Protein AF-0000000071880512 (afdb_homodimer)

Structure (mmCIF, N/CA/C/O backbone):
data_AF-0000000071880512-model_v1
#
loop_
_entity.id
_entity.type
_entity.pdbx_description
1 polymer 'Cystatin domain-containing protein'
#
loop_
_atom_site.group_PDB
_atom_site.id
_atom_site.type_symbol
_atom_site.label_atom_id
_atom_site.label_alt_id
_atom_site.label_comp_id
_atom_site.label_asym_id
_atom_site.label_entity_id
_atom_site.label_seq_id
_atom_site.pdbx_PDB_ins_code
_atom_site.Cartn_x
_atom_site.Cartn_y
_atom_site.Cartn_z
_atom_site.occupancy
_atom_site.B_iso_or_equiv
_atom_site.auth_seq_id
_atom_site.auth_comp_id
_atom_site.auth_asym_id
_atom_site.auth_atom_id
_atom_site.pdbx_PDB_model_num
ATOM 1 N N . MET A 1 1 ? -58.438 -18.641 33.906 1 36.69 1 MET A N 1
ATOM 2 C CA . MET A 1 1 ? -57.75 -18.297 32.688 1 36.69 1 MET A CA 1
ATOM 3 C C . MET A 1 1 ? -56.25 -18.328 32.844 1 36.69 1 MET A C 1
ATOM 5 O O . MET A 1 1 ? -55.688 -17.531 33.625 1 36.69 1 MET A O 1
ATOM 9 N N . MET A 1 2 ? -55.594 -19.531 32.938 1 41.84 2 MET A N 1
ATOM 10 C CA . MET A 1 2 ? -54.188 -19.891 33.156 1 41.84 2 MET A CA 1
ATOM 11 C C . MET A 1 2 ? -53.312 -19.328 32.062 1 41.84 2 MET A C 1
ATOM 13 O O . MET A 1 2 ? -53.594 -19.531 30.875 1 41.84 2 MET A O 1
ATOM 17 N N . TRP A 1 3 ? -52.719 -18.125 32.188 1 41.06 3 TRP A N 1
ATOM 18 C CA . TRP A 1 3 ? -51.781 -17.391 31.344 1 41.06 3 TRP A CA 1
ATOM 19 C C . TRP A 1 3 ? -50.5 -18.219 31.125 1 41.06 3 TRP A C 1
ATOM 21 O O . TRP A 1 3 ? -49.812 -18.594 32.094 1 41.06 3 TRP A O 1
ATOM 31 N N . LYS A 1 4 ? -50.469 -19.266 30.203 1 48.44 4 LYS A N 1
ATOM 32 C CA . LYS A 1 4 ? -49.281 -20 29.75 1 48.44 4 LYS A CA 1
ATOM 33 C C . LYS A 1 4 ? -48.188 -19.031 29.328 1 48.44 4 LYS A C 1
ATOM 35 O O . LYS A 1 4 ? -48.375 -18.172 28.469 1 48.44 4 LYS A O 1
ATOM 40 N N . LEU A 1 5 ? -47.188 -18.703 30.203 1 41.47 5 LEU A N 1
ATOM 41 C CA . LEU A 1 5 ? -45.969 -17.922 29.984 1 41.47 5 LEU A CA 1
ATOM 42 C C . LEU A 1 5 ? -45.062 -18.625 28.969 1 41.47 5 LEU A C 1
ATOM 44 O O . LEU A 1 5 ? -44.625 -19.75 29.203 1 41.47 5 LEU A O 1
ATOM 48 N N . VAL A 1 6 ? -45.344 -18.547 27.656 1 43.88 6 VAL A N 1
ATOM 49 C CA . VAL A 1 6 ? -44.438 -19 26.609 1 43.88 6 VAL A CA 1
ATOM 50 C C . VAL A 1 6 ? -43.094 -18.297 26.75 1 43.88 6 VAL A C 1
ATOM 52 O O . VAL A 1 6 ? -43 -17.078 26.703 1 43.88 6 VAL A O 1
ATOM 55 N N . PHE A 1 7 ? -42.125 -18.906 27.438 1 42.72 7 PHE A N 1
ATOM 56 C CA . PHE A 1 7 ? -40.719 -18.5 27.531 1 42.72 7 PHE A CA 1
ATOM 57 C C . PHE A 1 7 ? -40.062 -18.5 26.156 1 42.72 7 PHE A C 1
ATOM 59 O O . PHE A 1 7 ? -39.938 -19.562 25.531 1 42.72 7 PHE A O 1
ATOM 66 N N . VAL A 1 8 ? -40.188 -17.453 25.391 1 43 8 VAL A N 1
ATOM 67 C CA . VAL A 1 8 ? -39.438 -17.25 24.172 1 43 8 VAL A CA 1
ATOM 68 C C . VAL A 1 8 ? -37.938 -17.25 24.484 1 43 8 VAL A C 1
ATOM 70 O O . VAL A 1 8 ? -37.438 -16.375 25.203 1 43 8 VAL A O 1
ATOM 73 N N . ILE A 1 9 ? -37.25 -18.422 24.5 1 40.25 9 ILE A N 1
ATOM 74 C CA . ILE A 1 9 ? -35.812 -18.562 24.578 1 40.25 9 ILE A CA 1
ATOM 75 C C . ILE A 1 9 ? -35.156 -17.859 23.406 1 40.25 9 ILE A C 1
ATOM 77 O O . ILE A 1 9 ? -35.312 -18.281 22.25 1 40.25 9 ILE A O 1
ATOM 81 N N . ILE A 1 10 ? -34.938 -16.578 23.469 1 39.59 10 ILE A N 1
ATOM 82 C CA . ILE A 1 10 ? -34.094 -15.875 22.5 1 39.59 10 ILE A CA 1
ATOM 83 C C . ILE A 1 10 ? -32.656 -16.406 22.562 1 39.59 10 ILE A C 1
ATOM 85 O O . ILE A 1 10 ? -31.984 -16.281 23.578 1 39.59 10 ILE A O 1
ATOM 89 N N . ALA A 1 11 ? -32.375 -17.531 21.922 1 34.84 11 ALA A N 1
ATOM 90 C CA . ALA A 1 11 ? -31 -18 21.75 1 34.84 11 ALA A CA 1
ATOM 91 C C . ALA A 1 11 ? -30.109 -16.891 21.188 1 34.84 11 ALA A C 1
ATOM 93 O O . ALA A 1 11 ? -30.328 -16.422 20.062 1 34.84 11 ALA A O 1
ATOM 94 N N . ALA A 1 12 ? -29.594 -16.016 22 1 35.22 12 ALA A N 1
ATOM 95 C CA . ALA A 1 12 ? -28.531 -15.109 21.578 1 35.22 12 ALA A CA 1
ATOM 96 C C . ALA A 1 12 ? -27.375 -15.891 20.953 1 35.22 12 ALA A C 1
ATOM 98 O O . ALA A 1 12 ? -26.703 -16.672 21.641 1 35.22 12 ALA A O 1
ATOM 99 N N . VAL A 1 13 ? -27.484 -16.391 19.734 1 33.75 13 VAL A N 1
ATOM 100 C CA . VAL A 1 13 ? -26.344 -16.906 19 1 33.75 13 VAL A CA 1
ATOM 101 C C . VAL A 1 13 ? -25.141 -15.977 19.188 1 33.75 13 VAL A C 1
ATOM 103 O O . VAL A 1 13 ? -25.188 -14.812 18.781 1 33.75 13 VAL A O 1
ATOM 106 N N . SER A 1 14 ? -24.469 -16.078 20.297 1 36.72 14 SER A N 1
ATOM 107 C CA . SER A 1 14 ? -23.172 -15.438 20.484 1 36.72 14 SER A CA 1
ATOM 108 C C . SER A 1 14 ? -22.266 -15.664 19.266 1 36.72 14 SER A C 1
ATOM 110 O O . SER A 1 14 ? -21.875 -16.797 18.984 1 36.72 14 SER A O 1
ATOM 112 N N . PHE A 1 15 ? -22.469 -14.992 18.203 1 34.75 15 PHE A N 1
ATOM 113 C CA . PHE A 1 15 ? -21.453 -14.93 17.172 1 34.75 15 PHE A CA 1
ATOM 114 C C . PHE A 1 15 ? -20.078 -14.672 17.766 1 34.75 15 PHE A C 1
ATOM 116 O O . PHE A 1 15 ? -19.75 -13.539 18.125 1 34.75 15 PHE A O 1
ATOM 123 N N . ILE A 1 16 ? -19.594 -15.43 18.625 1 36.19 16 ILE A N 1
ATOM 124 C CA . ILE A 1 16 ? -18.172 -15.406 19 1 36.19 16 ILE A CA 1
ATOM 125 C C . ILE A 1 16 ? -17.312 -15.414 17.734 1 36.19 16 ILE A C 1
ATOM 127 O O . ILE A 1 16 ? -17.047 -16.469 17.156 1 36.19 16 ILE A O 1
ATOM 131 N N . GLY A 1 17 ? -17.672 -14.836 16.734 1 35.56 17 GLY A N 1
ATOM 132 C CA . GLY A 1 17 ? -16.703 -14.836 15.641 1 35.56 17 GLY A CA 1
ATOM 133 C C . GLY A 1 17 ? -15.297 -14.531 16.078 1 35.56 17 GLY A C 1
ATOM 134 O O . GLY A 1 17 ? -15.086 -13.727 17 1 35.56 17 GLY A O 1
ATOM 135 N N . LEU A 1 18 ? -14.406 -15.547 16.156 1 38.09 18 LEU A N 1
ATOM 136 C CA . LEU A 1 18 ? -12.977 -15.258 16.234 1 38.09 18 LEU A CA 1
ATOM 137 C C . LEU A 1 18 ? -12.664 -13.883 15.656 1 38.09 18 LEU A C 1
ATOM 139 O O . LEU A 1 18 ? -13.016 -13.602 14.508 1 38.09 18 LEU A O 1
ATOM 143 N N . ALA A 1 19 ? -12.539 -12.914 16.438 1 40.09 19 ALA A N 1
ATOM 144 C CA . ALA A 1 19 ? -12.25 -11.508 16.156 1 40.09 19 ALA A CA 1
ATOM 145 C C . ALA A 1 19 ? -11.109 -11.367 15.164 1 40.09 19 ALA A C 1
ATOM 147 O O . ALA A 1 19 ? -9.938 -11.523 15.516 1 40.09 19 ALA A O 1
ATOM 148 N N . GLN A 1 20 ? -11.148 -12.172 13.992 1 45.19 20 GLN A N 1
ATOM 149 C CA . GLN A 1 20 ? -10.164 -11.742 13.008 1 45.19 20 GLN A CA 1
ATOM 150 C C . GLN A 1 20 ? -10 -10.219 13.031 1 45.19 20 GLN A C 1
ATOM 152 O O . GLN A 1 20 ? -10.984 -9.484 13.125 1 45.19 20 GLN A O 1
ATOM 157 N N . ILE A 1 21 ? -9 -9.852 13.648 1 48.38 21 ILE A N 1
ATOM 158 C CA . ILE A 1 21 ? -8.75 -8.422 13.609 1 48.38 21 ILE A CA 1
ATOM 159 C C . ILE A 1 21 ? -9.141 -7.859 12.242 1 48.38 21 ILE A C 1
ATOM 161 O O . ILE A 1 21 ? -8.664 -8.336 11.211 1 48.38 21 ILE A O 1
ATOM 165 N N . PRO A 1 22 ? -10.227 -7.176 12.086 1 57.94 22 PRO A N 1
ATOM 166 C CA . PRO A 1 22 ? -10.586 -6.551 10.812 1 57.94 22 PRO A CA 1
ATOM 167 C C . PRO A 1 22 ? -9.391 -5.926 10.102 1 57.94 22 PRO A C 1
ATOM 169 O O . PRO A 1 22 ? -8.578 -5.242 10.734 1 57.94 22 PRO A O 1
ATOM 172 N N . GLY A 1 23 ? -9.023 -6.512 9.039 1 64.62 23 GLY A N 1
ATOM 173 C CA . GLY A 1 23 ? -7.969 -5.969 8.195 1 64.62 23 GLY A CA 1
ATOM 174 C C . GLY A 1 23 ? -6.715 -6.828 8.188 1 64.62 23 GLY A C 1
ATOM 175 O O . GLY A 1 23 ? -5.746 -6.512 7.492 1 64.62 23 GLY A O 1
ATOM 176 N N . GLY A 1 24 ? -6.723 -7.766 9.117 1 78.62 24 GLY A N 1
ATOM 177 C CA . GLY A 1 24 ? -5.539 -8.617 9.078 1 78.62 24 GLY A CA 1
ATOM 178 C C . GLY A 1 24 ? -5.602 -9.672 7.992 1 78.62 24 GLY A C 1
ATOM 179 O O . GLY A 1 24 ? -6.633 -9.836 7.336 1 78.62 24 GLY A O 1
ATOM 180 N N . PHE A 1 25 ? -4.434 -10.312 7.793 1 90.56 25 PHE A N 1
ATOM 181 C CA . PHE A 1 25 ? -4.383 -11.398 6.82 1 90.56 25 PHE A CA 1
ATOM 182 C C . PHE A 1 25 ? -5.059 -12.648 7.363 1 90.56 25 PHE A C 1
ATOM 184 O O . PHE A 1 25 ? -4.914 -12.977 8.547 1 90.56 25 PHE A O 1
ATOM 191 N N . THR A 1 26 ? -5.773 -13.297 6.551 1 94 26 THR A N 1
ATOM 192 C CA . THR A 1 26 ? -6.406 -14.57 6.867 1 94 26 THR A CA 1
ATOM 193 C C . THR A 1 26 ? -6.086 -15.609 5.801 1 94 26 THR A C 1
ATOM 195 O O . THR A 1 26 ? -6.035 -15.297 4.609 1 94 26 THR A O 1
ATOM 198 N N . ASP A 1 27 ? -5.961 -16.906 6.273 1 96.81 27 ASP A N 1
ATOM 199 C CA . ASP A 1 27 ? -5.699 -18 5.34 1 96.81 27 ASP A CA 1
ATOM 200 C C . ASP A 1 27 ? -6.938 -18.312 4.504 1 96.81 27 ASP A C 1
ATOM 202 O O . ASP A 1 27 ? -8.047 -18.375 5.035 1 96.81 27 ASP A O 1
ATOM 206 N N . ILE A 1 28 ? -6.684 -18.5 3.209 1 97.69 28 ILE A N 1
ATOM 207 C CA . ILE A 1 28 ? -7.777 -18.922 2.346 1 97.69 28 ILE A CA 1
ATOM 208 C C . ILE A 1 28 ? -7.273 -19.984 1.361 1 97.69 28 ILE A C 1
ATOM 210 O O . ILE A 1 28 ? -6.066 -20.203 1.249 1 97.69 28 ILE A O 1
ATOM 214 N N . SER A 1 29 ? -8.195 -20.609 0.749 1 97.75 29 SER A N 1
ATOM 215 C CA . SER A 1 29 ? -7.859 -21.609 -0.25 1 97.75 29 SER A CA 1
ATOM 216 C C . SER A 1 29 ? -7.547 -20.969 -1.598 1 97.75 29 SER A C 1
ATOM 218 O O . SER A 1 29 ? -8.156 -19.969 -1.972 1 97.75 29 SER A O 1
ATOM 220 N N . ILE A 1 30 ? -6.699 -21.672 -2.354 1 98.12 30 ILE A N 1
ATOM 221 C CA . ILE A 1 30 ? -6.387 -21.219 -3.705 1 98.12 30 ILE A CA 1
ATOM 222 C C . ILE A 1 30 ? -7.613 -21.375 -4.602 1 98.12 30 ILE A C 1
ATOM 224 O O . ILE A 1 30 ? -7.676 -20.797 -5.688 1 98.12 30 ILE A O 1
ATOM 228 N N . ASN A 1 31 ? -8.555 -22.031 -4.156 1 97.38 31 ASN A N 1
ATOM 229 C CA . ASN A 1 31 ? -9.766 -22.234 -4.945 1 97.38 31 ASN A CA 1
ATOM 230 C C . ASN A 1 31 ? -10.688 -21.016 -4.887 1 97.38 31 ASN A C 1
ATOM 232 O O . ASN A 1 31 ? -11.664 -20.938 -5.625 1 97.38 31 ASN A O 1
ATOM 236 N N . ASP A 1 32 ? -10.359 -20.125 -4.035 1 96.81 32 ASP A N 1
ATOM 237 C CA . ASP A 1 32 ? -11.039 -18.828 -4.074 1 96.81 32 ASP A CA 1
ATOM 238 C C . ASP A 1 32 ? -10.82 -18.141 -5.418 1 96.81 32 ASP A C 1
ATOM 240 O O . ASP A 1 32 ? -9.688 -18.047 -5.898 1 96.81 32 ASP A O 1
ATOM 244 N N . GLU A 1 33 ? -11.875 -17.625 -5.977 1 96.5 33 GLU A N 1
ATOM 245 C CA . GLU A 1 33 ? -11.797 -17.047 -7.312 1 96.5 33 GLU A CA 1
ATOM 246 C C . GLU A 1 33 ? -10.812 -15.883 -7.355 1 96.5 33 GLU A C 1
ATOM 248 O O . GLU A 1 33 ? -10.016 -15.773 -8.289 1 96.5 33 GLU A O 1
ATOM 253 N N . GLY A 1 34 ? -10.914 -15 -6.379 1 97.12 34 GLY A N 1
ATOM 254 C CA . GLY A 1 34 ? -10 -13.875 -6.32 1 97.12 34 GLY A CA 1
ATOM 255 C C . GLY A 1 34 ? -8.547 -14.289 -6.18 1 97.12 34 GLY A C 1
ATOM 256 O O . GLY A 1 34 ? -7.66 -13.711 -6.812 1 97.12 34 GLY A O 1
ATOM 257 N N . ALA A 1 35 ? -8.352 -15.289 -5.395 1 98.12 35 ALA A N 1
ATOM 258 C CA . ALA A 1 35 ? -7 -15.797 -5.195 1 98.12 35 ALA A CA 1
ATOM 259 C C . ALA A 1 35 ? -6.441 -16.391 -6.484 1 98.12 35 ALA A C 1
ATOM 261 O O . ALA A 1 35 ? -5.285 -16.141 -6.84 1 98.12 35 ALA A O 1
ATOM 262 N N . LYS A 1 36 ? -7.27 -17.125 -7.117 1 98.12 36 LYS A N 1
ATOM 263 C CA . LYS A 1 36 ? -6.844 -17.734 -8.375 1 98.12 36 LYS A CA 1
ATOM 264 C C . LYS A 1 36 ? -6.48 -16.656 -9.406 1 98.12 36 LYS A C 1
ATOM 266 O O . LYS A 1 36 ? -5.449 -16.766 -10.07 1 98.12 36 LYS A O 1
ATOM 271 N N . GLU A 1 37 ? -7.316 -15.734 -9.539 1 97.88 37 GLU A N 1
ATOM 272 C CA . GLU A 1 37 ? -7.059 -14.641 -10.477 1 97.88 37 GLU A CA 1
ATOM 273 C C . GLU A 1 37 ? -5.77 -13.898 -10.117 1 97.88 37 GLU A C 1
ATOM 275 O O . GLU A 1 37 ? -4.973 -13.57 -11 1 97.88 37 GLU A O 1
ATOM 280 N N . ALA A 1 38 ? -5.598 -13.617 -8.844 1 98.44 38 ALA A N 1
ATOM 281 C CA . ALA A 1 38 ? -4.395 -12.938 -8.375 1 98.44 38 ALA A CA 1
ATOM 282 C C . ALA A 1 38 ? -3.141 -13.734 -8.719 1 98.44 38 ALA A C 1
ATOM 284 O O . ALA A 1 38 ? -2.158 -13.172 -9.211 1 98.44 38 ALA A O 1
ATOM 285 N N . LEU A 1 39 ? -3.191 -14.992 -8.516 1 98.75 39 LEU A N 1
ATOM 286 C CA . LEU A 1 39 ? -2.037 -15.836 -8.812 1 98.75 39 LEU A CA 1
ATOM 287 C C . LEU A 1 39 ? -1.742 -15.852 -10.305 1 98.75 39 LEU A C 1
ATOM 289 O O . LEU A 1 39 ? -0.587 -15.719 -10.719 1 98.75 39 LEU A O 1
ATOM 293 N N . ASP A 1 40 ? -2.77 -16 -11.078 1 97.69 40 ASP A N 1
ATOM 294 C CA . ASP A 1 40 ? -2.586 -16.016 -12.531 1 97.69 40 ASP A CA 1
ATOM 295 C C . ASP A 1 40 ? -1.922 -14.734 -13.016 1 97.69 40 ASP A C 1
ATOM 297 O O . ASP A 1 40 ? -1.002 -14.773 -13.836 1 97.69 40 ASP A O 1
ATOM 301 N N . PHE A 1 41 ? -2.373 -13.711 -12.5 1 98.5 41 P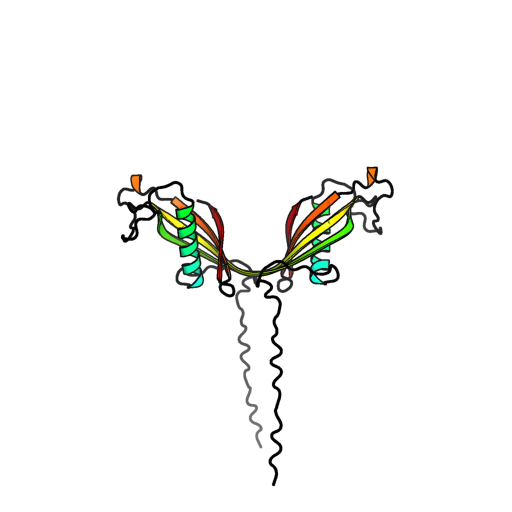HE A N 1
ATOM 302 C CA . PHE A 1 41 ? -1.803 -12.422 -12.875 1 98.5 41 PHE A CA 1
ATOM 303 C C . PHE A 1 41 ? -0.347 -12.32 -12.43 1 98.5 41 PHE A C 1
ATOM 305 O O . PHE A 1 41 ? 0.511 -11.875 -13.195 1 98.5 41 PHE A O 1
ATOM 312 N N . ALA A 1 42 ? -0.094 -12.68 -11.219 1 98.69 42 ALA A N 1
ATOM 313 C CA . ALA A 1 42 ? 1.261 -12.609 -10.68 1 98.69 42 ALA A CA 1
ATOM 314 C C . ALA A 1 42 ? 2.23 -13.438 -11.523 1 98.69 42 ALA A C 1
ATOM 316 O O . ALA A 1 42 ? 3.336 -12.984 -11.828 1 98.69 42 ALA A O 1
ATOM 317 N N . VAL A 1 43 ? 1.788 -14.594 -11.906 1 97.88 43 VAL A N 1
ATOM 318 C CA . VAL A 1 43 ? 2.635 -15.492 -12.688 1 97.88 43 VAL A CA 1
ATOM 319 C C . VAL A 1 43 ? 2.898 -14.883 -14.062 1 97.88 43 VAL A C 1
ATOM 321 O O . VAL A 1 43 ? 4.02 -14.945 -14.57 1 97.88 43 VAL A O 1
ATOM 324 N N . LEU A 1 44 ? 1.864 -14.328 -14.656 1 96.88 44 LEU A N 1
ATOM 325 C CA . LEU A 1 44 ? 2.012 -13.664 -15.945 1 96.88 44 LEU A CA 1
ATOM 326 C C . LEU A 1 44 ? 3.055 -12.555 -15.867 1 96.88 44 LEU A C 1
ATOM 328 O O . LEU A 1 44 ? 3.965 -12.492 -16.703 1 96.88 44 LEU A O 1
ATOM 332 N N . ILE A 1 45 ? 2.953 -11.68 -14.883 1 97.69 45 ILE A N 1
ATOM 333 C CA . ILE A 1 45 ? 3.865 -10.547 -14.727 1 97.69 45 ILE A CA 1
ATOM 334 C C . ILE A 1 45 ? 5.27 -11.055 -14.406 1 97.69 45 ILE A C 1
ATOM 336 O O . ILE A 1 45 ? 6.258 -10.547 -14.938 1 97.69 45 ILE A O 1
ATOM 340 N N . HIS A 1 46 ? 5.324 -12.039 -13.555 1 97.62 46 HIS A N 1
ATOM 341 C CA . HIS A 1 46 ? 6.609 -12.633 -13.203 1 97.62 46 HIS A CA 1
ATOM 342 C C . HIS A 1 46 ? 7.348 -13.125 -14.445 1 97.62 46 HIS A C 1
ATOM 344 O O . HIS A 1 46 ? 8.539 -12.844 -14.617 1 97.62 46 HIS A O 1
ATOM 350 N N . ASN A 1 47 ? 6.676 -13.836 -15.258 1 95.94 47 ASN A N 1
ATOM 351 C CA . ASN A 1 47 ? 7.281 -14.352 -16.484 1 95.94 47 ASN A CA 1
ATOM 352 C C . ASN A 1 47 ? 7.684 -13.219 -17.422 1 95.94 47 ASN A C 1
ATOM 354 O O . ASN A 1 47 ? 8.734 -13.289 -18.062 1 95.94 47 ASN A O 1
ATOM 358 N N . ARG A 1 48 ? 6.879 -12.273 -17.516 1 95.38 48 ARG A N 1
ATOM 359 C CA . ARG A 1 48 ? 7.172 -11.141 -18.391 1 95.38 48 ARG A CA 1
ATOM 360 C C . ARG A 1 48 ? 8.438 -10.422 -17.953 1 95.38 48 ARG A C 1
ATOM 362 O O . ARG A 1 48 ? 9.188 -9.906 -18.781 1 95.38 48 ARG A O 1
ATOM 369 N N . HIS A 1 49 ? 8.742 -10.398 -16.688 1 94.62 49 HIS A N 1
ATOM 370 C CA . HIS A 1 49 ? 9.859 -9.633 -16.172 1 94.62 49 HIS A CA 1
ATOM 371 C C . HIS A 1 49 ? 11.086 -10.516 -15.953 1 94.62 49 HIS A C 1
ATOM 373 O O . HIS A 1 49 ? 12.141 -10.031 -15.531 1 94.62 49 HIS A O 1
ATOM 379 N N . SER A 1 50 ? 10.828 -11.797 -16.203 1 93.25 50 SER A N 1
ATOM 380 C CA . SER A 1 50 ? 11.961 -12.695 -16.047 1 93.25 50 SER A CA 1
ATOM 381 C C . SER A 1 50 ? 12.891 -12.633 -17.25 1 93.25 50 SER A C 1
ATOM 383 O O . SER A 1 50 ? 12.438 -12.445 -18.375 1 93.25 50 SER A O 1
ATOM 385 N N . ASN A 1 51 ? 14.18 -12.734 -17.016 1 92.31 51 ASN A N 1
ATOM 386 C CA . ASN A 1 51 ? 15.164 -12.711 -18.078 1 92.31 51 ASN A CA 1
ATOM 387 C C . ASN A 1 51 ? 15.32 -14.078 -18.734 1 92.31 51 ASN A C 1
ATOM 389 O O . ASN A 1 51 ? 16.234 -14.281 -19.547 1 92.31 51 ASN A O 1
ATOM 393 N N . ASP A 1 52 ? 14.492 -14.93 -18.531 1 93.75 52 ASP A N 1
ATOM 394 C CA . ASP A 1 52 ? 14.523 -16.281 -19.094 1 93.75 52 ASP A CA 1
ATOM 395 C C . ASP A 1 52 ? 13.648 -16.375 -20.344 1 93.75 52 ASP A C 1
ATOM 397 O O . ASP A 1 52 ? 12.578 -15.766 -20.406 1 93.75 52 ASP A O 1
ATOM 401 N N . PHE A 1 53 ? 14.141 -17.203 -21.391 1 93.62 53 PHE A N 1
ATOM 402 C CA . PHE A 1 53 ? 13.359 -17.453 -22.594 1 93.62 53 PHE A CA 1
ATOM 403 C C . PHE A 1 53 ? 12.219 -18.422 -22.328 1 93.62 53 PHE A C 1
ATOM 405 O O . PHE A 1 53 ? 11.219 -18.422 -23.047 1 93.62 53 PHE A O 1
ATOM 412 N N . TYR A 1 54 ? 12.453 -19.172 -21.281 1 94.94 54 TYR A N 1
ATOM 413 C CA . TYR A 1 54 ? 11.5 -20.25 -21 1 94.94 54 TYR A CA 1
ATOM 414 C C . TYR A 1 54 ? 10.492 -19.812 -19.953 1 94.94 54 TYR A C 1
ATOM 416 O O . TYR A 1 54 ? 10.82 -19.047 -19.031 1 94.94 54 TYR A O 1
ATOM 424 N N . ILE A 1 55 ? 9.297 -20.359 -20.094 1 95.69 55 ILE A N 1
ATOM 425 C CA . ILE A 1 55 ? 8.195 -20.047 -19.188 1 95.69 55 ILE A CA 1
ATOM 426 C C . ILE A 1 55 ? 8.391 -20.797 -17.875 1 95.69 55 ILE A C 1
ATOM 428 O O . ILE A 1 55 ? 8.797 -21.969 -17.859 1 95.69 55 ILE A O 1
ATOM 432 N N . ARG A 1 56 ? 8.047 -20.109 -16.766 1 96.44 56 ARG A N 1
ATOM 433 C CA . ARG A 1 56 ? 7.965 -20.734 -15.453 1 96.44 56 ARG A CA 1
ATOM 434 C C . ARG A 1 56 ? 6.512 -20.922 -15.031 1 96.44 56 ARG A C 1
ATOM 436 O O . ARG A 1 56 ? 5.664 -20.062 -15.281 1 96.44 56 ARG A O 1
ATOM 443 N N . VAL A 1 57 ? 6.309 -22.125 -14.352 1 96.88 57 VAL A N 1
ATOM 444 C CA . VAL A 1 57 ? 4.949 -22.438 -13.93 1 96.88 57 VAL A CA 1
ATOM 445 C C . VAL A 1 57 ? 4.926 -22.719 -12.43 1 96.88 57 VAL A C 1
ATOM 447 O O . VAL A 1 57 ? 5.969 -23 -11.828 1 96.88 57 VAL A O 1
ATOM 450 N N . VAL A 1 58 ? 3.713 -22.562 -11.883 1 98 58 VAL A N 1
ATOM 451 C CA . VAL A 1 58 ? 3.496 -22.922 -10.484 1 98 58 VAL A CA 1
ATOM 452 C C . VAL A 1 58 ? 3.41 -24.438 -10.359 1 98 58 VAL A C 1
ATOM 454 O O . VAL A 1 58 ? 2.588 -25.078 -11.023 1 98 58 VAL A O 1
ATOM 457 N N . THR A 1 59 ? 4.281 -25.047 -9.453 1 97.88 59 THR A N 1
ATOM 458 C CA . THR A 1 59 ? 4.203 -26.469 -9.211 1 97.88 59 THR A CA 1
ATOM 459 C C . THR A 1 59 ? 3.426 -26.766 -7.934 1 97.88 59 THR A C 1
ATOM 461 O O . THR A 1 59 ? 2.824 -27.828 -7.797 1 97.88 59 THR A O 1
ATOM 464 N N . ASP A 1 60 ? 3.469 -25.844 -6.992 1 98.25 60 ASP A N 1
ATOM 465 C CA . ASP A 1 60 ? 2.77 -25.984 -5.719 1 98.25 60 ASP A CA 1
ATOM 466 C C . ASP A 1 60 ? 2.365 -24.625 -5.16 1 98.25 60 ASP A C 1
ATOM 468 O O . ASP A 1 60 ? 3.133 -23.656 -5.238 1 98.25 60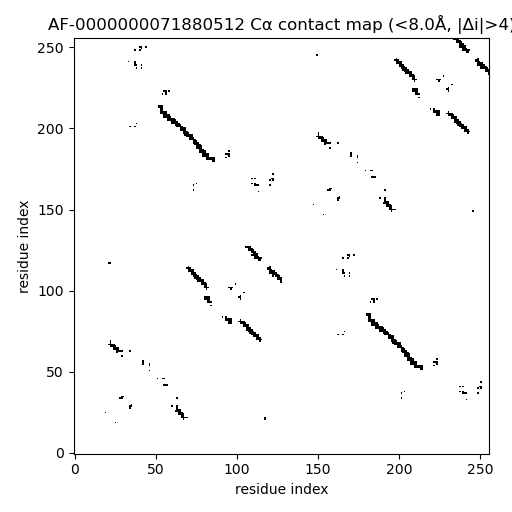 ASP A O 1
ATOM 472 N N . VAL A 1 61 ? 1.115 -24.672 -4.641 1 98.81 61 VAL A N 1
ATOM 473 C CA . VAL A 1 61 ? 0.689 -23.531 -3.848 1 98.81 61 VAL A CA 1
ATOM 474 C C . VAL A 1 61 ? 0.816 -23.844 -2.359 1 98.81 61 VAL A C 1
ATOM 476 O O . VAL A 1 61 ? 0.105 -24.719 -1.842 1 98.81 61 VAL A O 1
ATOM 479 N N . ILE A 1 62 ? 1.683 -23.141 -1.676 1 98.81 62 ILE A N 1
ATOM 480 C CA . ILE A 1 62 ? 2.039 -23.453 -0.298 1 98.81 62 ILE A CA 1
ATOM 481 C C . ILE A 1 62 ? 1.089 -22.734 0.659 1 98.81 62 ILE A C 1
ATOM 483 O O . ILE A 1 62 ? 0.615 -23.328 1.632 1 98.81 62 ILE A O 1
ATOM 487 N N . LYS A 1 63 ? 0.818 -21.5 0.441 1 98.75 63 LYS A N 1
ATOM 488 C CA . LYS A 1 63 ? -0 -20.703 1.345 1 98.75 63 LYS A CA 1
ATOM 489 C C . LYS A 1 63 ? -0.631 -19.516 0.611 1 98.75 63 LYS A C 1
ATOM 491 O O . LYS A 1 63 ? 0.015 -18.891 -0.223 1 98.75 63 LYS A O 1
ATOM 496 N N . VAL A 1 64 ? -1.883 -19.312 0.93 1 98.75 64 VAL A N 1
ATOM 497 C CA . VAL A 1 64 ? -2.604 -18.156 0.411 1 98.75 64 VAL A CA 1
ATOM 498 C C . VAL A 1 64 ? -3.262 -17.391 1.562 1 98.75 64 VAL A C 1
ATOM 500 O O . VAL A 1 64 ? -3.965 -17.984 2.383 1 98.75 64 VAL A O 1
ATOM 503 N N . GLN A 1 65 ? -3.012 -16.094 1.589 1 98.19 65 GLN A N 1
ATOM 504 C CA . GLN A 1 65 ? -3.66 -15.227 2.57 1 98.19 65 GLN A CA 1
ATOM 505 C C . GLN A 1 65 ? -4.297 -14.016 1.9 1 98.19 65 GLN A C 1
ATOM 507 O O . GLN A 1 65 ? -3.818 -13.547 0.866 1 98.19 65 GLN A O 1
ATOM 512 N N . VAL A 1 66 ? -5.395 -13.609 2.525 1 96 66 VAL A N 1
ATOM 513 C CA . VAL A 1 66 ? -6.09 -12.43 2.01 1 96 66 VAL A CA 1
ATOM 514 C C . VAL A 1 66 ? -6.281 -11.414 3.131 1 96 66 VAL A C 1
ATOM 516 O O . VAL A 1 66 ? -6.492 -11.781 4.285 1 96 66 VAL A O 1
ATOM 519 N N . GLN A 1 67 ? -6.203 -10.156 2.764 1 91.44 67 GLN A N 1
ATOM 520 C CA . GLN A 1 67 ? -6.488 -9.023 3.637 1 91.44 67 GLN A CA 1
ATOM 521 C C . GLN A 1 67 ? -7.363 -7.992 2.932 1 91.44 67 GLN A C 1
ATOM 523 O O . GLN A 1 67 ? -7.051 -7.562 1.822 1 91.44 67 GLN A O 1
ATOM 528 N N . VAL A 1 68 ? -8.406 -7.766 3.598 1 88.25 68 VAL A N 1
ATOM 529 C CA . VAL A 1 68 ? -9.227 -6.688 3.062 1 88.25 68 VAL A CA 1
ATOM 530 C C . VAL A 1 68 ? -8.555 -5.344 3.322 1 88.25 68 VAL A C 1
ATOM 532 O O . VAL A 1 68 ? -8.258 -5 4.473 1 88.25 68 VAL A O 1
ATOM 535 N N . VAL A 1 69 ? -8.195 -4.781 2.215 1 85 69 VAL A N 1
ATOM 536 C CA . VAL A 1 69 ? -7.598 -3.451 2.287 1 85 69 VAL A CA 1
ATOM 537 C C . VAL A 1 69 ? -8.664 -2.389 2.035 1 85 69 VAL A C 1
ATOM 539 O O . VAL A 1 69 ? -9.289 -2.369 0.973 1 85 69 VAL A O 1
ATOM 542 N N . ALA A 1 70 ? -8.953 -1.68 3.104 1 87.56 70 ALA A N 1
ATOM 543 C CA . ALA A 1 70 ? -9.922 -0.589 3.01 1 87.56 70 ALA A CA 1
ATOM 544 C C . ALA A 1 70 ? -9.445 0.637 3.781 1 87.56 70 ALA A C 1
ATOM 546 O O . ALA A 1 70 ? -8.727 0.51 4.777 1 87.56 70 ALA A O 1
ATOM 547 N N . GLY A 1 71 ? -9.875 1.831 3.221 1 90.44 71 GLY A N 1
ATOM 548 C CA . GLY A 1 71 ? -9.516 3.061 3.91 1 90.44 71 GLY A CA 1
ATOM 549 C C . GLY A 1 71 ? -9.273 4.223 2.969 1 90.44 71 GLY A C 1
ATOM 550 O O . GLY A 1 71 ? -9.75 4.219 1.831 1 90.44 71 GLY A O 1
ATOM 551 N N . SER A 1 72 ? -8.688 5.199 3.527 1 93.25 72 SER A N 1
ATOM 552 C CA . SER A 1 72 ? -8.328 6.391 2.768 1 93.25 72 SER A CA 1
ATOM 553 C C . SER A 1 72 ? -6.824 6.656 2.838 1 93.25 72 SER A C 1
ATOM 555 O O . SER A 1 72 ? -6.238 6.641 3.922 1 93.25 72 SER A O 1
ATOM 557 N N . GLN A 1 73 ? -6.281 6.75 1.672 1 94.75 73 GLN A N 1
ATOM 558 C CA . GLN A 1 73 ? -4.902 7.223 1.601 1 94.75 73 GLN A CA 1
ATOM 559 C C . GLN A 1 73 ? -4.848 8.727 1.366 1 94.75 73 GLN A C 1
ATOM 561 O O . GLN A 1 73 ? -5.512 9.25 0.466 1 94.75 73 GLN A O 1
ATOM 566 N N . TYR A 1 74 ? -4.008 9.406 2.182 1 97.44 74 TYR A N 1
ATOM 567 C CA . TYR A 1 74 ? -3.834 10.844 2.047 1 97.44 74 TYR A CA 1
ATOM 568 C C . TYR A 1 74 ? -2.414 11.188 1.609 1 97.44 74 TYR A C 1
ATOM 570 O O . TYR A 1 74 ? -1.447 10.609 2.113 1 97.44 74 TYR A O 1
ATOM 578 N N . LEU A 1 75 ? -2.311 12.023 0.68 1 98.5 75 LEU A N 1
ATOM 579 C CA . LEU A 1 75 ? -1.074 12.695 0.297 1 98.5 75 LEU A CA 1
ATOM 580 C C . LEU A 1 75 ? -1.115 14.172 0.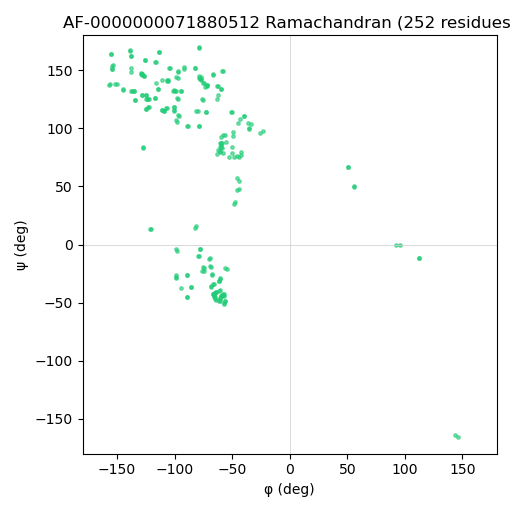685 1 98.5 75 LEU A C 1
ATOM 582 O O . LEU A 1 75 ? -1.92 14.938 0.15 1 98.5 75 LEU A O 1
ATOM 586 N N . ILE A 1 76 ? -0.249 14.508 1.582 1 98.81 76 ILE A N 1
ATOM 587 C CA . ILE A 1 76 ? -0.338 15.852 2.127 1 98.81 76 ILE A CA 1
ATOM 588 C C . ILE A 1 76 ? 1.002 16.562 1.96 1 98.81 76 ILE A C 1
ATOM 590 O O . ILE A 1 76 ? 2.018 16.125 2.508 1 98.81 76 ILE A O 1
ATOM 594 N N . THR A 1 77 ? 0.993 17.625 1.192 1 98.94 77 THR A N 1
ATOM 595 C CA . THR A 1 77 ? 2.158 18.484 1.004 1 98.94 77 THR A CA 1
ATOM 596 C C . THR A 1 77 ? 2.096 19.688 1.931 1 98.94 77 THR A C 1
ATOM 598 O O . THR A 1 77 ? 1.128 20.453 1.9 1 98.94 77 THR A O 1
ATOM 601 N N . VAL A 1 78 ? 3.215 19.797 2.682 1 98.88 78 VAL A N 1
ATOM 602 C CA . VAL A 1 78 ? 3.199 20.875 3.666 1 98.88 78 VAL A CA 1
ATOM 603 C C . VAL A 1 78 ? 4.555 21.578 3.684 1 98.88 78 VAL A C 1
ATOM 605 O O . VAL A 1 78 ? 5.543 21.062 3.168 1 98.88 78 VAL A O 1
ATOM 608 N N . ARG A 1 79 ? 4.52 22.781 4.25 1 98.75 79 ARG A N 1
ATOM 609 C CA . ARG A 1 79 ? 5.723 23.469 4.727 1 98.75 79 ARG A CA 1
ATOM 610 C C . ARG A 1 79 ? 5.852 23.344 6.242 1 98.75 79 ARG A C 1
ATOM 612 O O . ARG A 1 79 ? 4.879 23.531 6.973 1 98.75 79 ARG A O 1
ATOM 619 N N . MET A 1 80 ? 7.07 22.969 6.617 1 98.38 80 MET A N 1
ATOM 620 C CA . MET A 1 80 ? 7.367 22.781 8.031 1 98.38 80 MET A CA 1
ATOM 621 C C . MET A 1 80 ? 8.422 23.766 8.508 1 98.38 80 MET A C 1
ATOM 623 O O . MET A 1 80 ? 9.188 24.297 7.703 1 98.38 80 MET A O 1
ATOM 627 N N . ALA A 1 81 ? 8.438 24.016 9.82 1 98.12 81 ALA A N 1
ATOM 628 C CA . ALA A 1 81 ? 9.469 24.844 10.422 1 98.12 81 ALA A CA 1
ATOM 629 C C . ALA A 1 81 ? 9.688 24.484 11.891 1 98.12 81 ALA A C 1
ATOM 631 O O . ALA A 1 81 ? 8.773 24.016 12.562 1 98.12 81 ALA A O 1
ATOM 632 N N . ARG A 1 82 ? 10.859 24.766 12.328 1 96.44 82 ARG A N 1
ATOM 633 C CA . ARG A 1 82 ? 11.25 24.469 13.703 1 96.44 82 ARG A CA 1
ATOM 634 C C . ARG A 1 82 ? 10.68 25.516 14.656 1 96.44 82 ARG A C 1
ATOM 636 O O . ARG A 1 82 ? 10.602 26.703 14.32 1 96.44 82 ARG A O 1
ATOM 643 N N . THR A 1 83 ? 10.32 25.109 15.805 1 95.56 83 THR A N 1
ATOM 644 C CA . THR A 1 83 ? 9.922 26 16.891 1 95.56 83 THR A CA 1
ATOM 645 C C . THR A 1 83 ? 10.922 25.938 18.047 1 95.56 83 THR A C 1
ATOM 647 O O . THR A 1 83 ? 11.75 25.031 18.094 1 95.56 83 THR A O 1
ATOM 650 N N . PRO A 1 84 ? 10.812 26.922 18.938 1 92.56 84 PRO A N 1
ATOM 651 C CA . PRO A 1 84 ? 11.68 26.844 20.109 1 92.56 84 PRO A CA 1
ATOM 652 C C . PRO A 1 84 ? 11.18 25.844 21.156 1 92.56 84 PRO A C 1
ATOM 654 O O . PRO A 1 84 ? 11.852 25.625 22.172 1 92.56 84 PRO A O 1
ATOM 657 N N . CYS A 1 85 ? 10.039 25.281 20.875 1 93.62 85 CYS A N 1
ATOM 658 C CA . CYS A 1 85 ? 9.516 24.297 21.812 1 93.62 85 CYS A CA 1
ATOM 659 C C . CYS A 1 85 ? 10.32 23 21.75 1 93.62 85 CYS A C 1
ATOM 661 O O . CYS A 1 85 ? 10.695 22.547 20.672 1 93.62 85 CYS A O 1
ATOM 663 N N . ARG A 1 86 ? 10.625 22.406 22.938 1 91.44 86 ARG A N 1
ATOM 664 C CA . ARG A 1 86 ? 11.328 21.125 23.016 1 91.44 86 ARG A CA 1
ATOM 665 C C . ARG A 1 86 ? 10.352 19.969 23.062 1 91.44 86 ARG A C 1
ATOM 667 O O . ARG A 1 86 ? 9.25 20.094 23.609 1 91.44 86 ARG A O 1
ATOM 674 N N . LYS A 1 87 ? 10.922 18.875 22.547 1 88.69 87 LYS A N 1
ATOM 675 C CA . LYS A 1 87 ? 10.141 17.641 22.609 1 88.69 87 LYS A CA 1
ATOM 676 C C . LYS A 1 87 ? 9.883 17.219 24.047 1 88.69 87 LYS A C 1
ATOM 678 O O . LYS A 1 87 ? 10.75 17.375 24.906 1 88.69 87 LYS A O 1
ATOM 683 N N . TYR A 1 88 ? 8.695 17 24.531 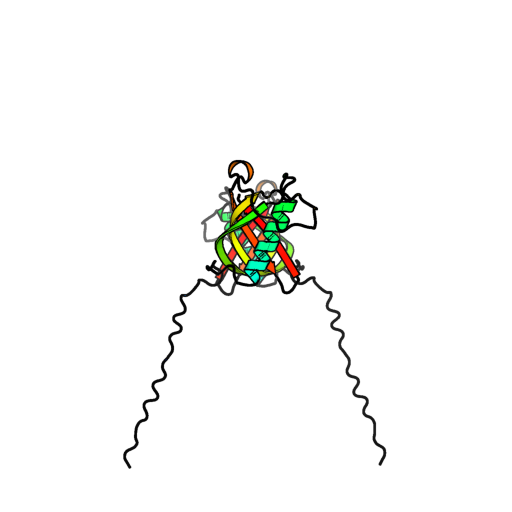1 80.25 88 TYR A N 1
ATOM 684 C CA . TYR A 1 88 ? 8.305 16.484 25.844 1 80.25 88 TYR A CA 1
ATOM 685 C C . TYR A 1 88 ? 7.977 17.609 26.812 1 80.25 88 TYR A C 1
ATOM 687 O O . TYR A 1 88 ? 7.691 17.391 27.984 1 80.25 88 TYR A O 1
ATOM 695 N N . ASP A 1 89 ? 8.125 18.75 26.281 1 75 89 ASP A N 1
ATOM 696 C CA . ASP A 1 89 ? 7.707 19.875 27.109 1 75 89 ASP A CA 1
ATOM 697 C C . ASP A 1 89 ? 6.23 20.188 26.906 1 75 89 ASP A C 1
ATOM 699 O O . ASP A 1 89 ? 5.742 20.172 25.766 1 75 89 ASP A O 1
ATOM 703 N N . ALA A 1 90 ? 5.223 19.844 27.75 1 62.09 90 ALA A N 1
ATOM 704 C CA . ALA A 1 90 ? 3.762 19.859 27.719 1 62.09 90 ALA A CA 1
ATOM 705 C C . ALA A 1 90 ? 3.236 21.266 27.422 1 62.09 90 ALA A C 1
ATOM 707 O O . ALA A 1 90 ? 2.061 21.438 27.094 1 62.09 90 ALA A O 1
ATOM 708 N N . ASN A 1 91 ? 3.879 22.25 27.578 1 59.25 91 ASN A N 1
ATOM 709 C CA . ASN A 1 91 ? 3.074 23.391 27.984 1 59.25 91 ASN A CA 1
ATOM 710 C C . ASN A 1 91 ? 2.744 24.297 26.797 1 59.25 91 ASN A C 1
ATOM 712 O O . ASN A 1 91 ? 1.925 25.219 26.922 1 59.25 91 ASN A O 1
ATOM 716 N N . ASP A 1 92 ? 3.535 24.406 25.609 1 62.53 92 ASP A N 1
ATOM 717 C CA . ASP A 1 92 ? 3.48 25.719 24.969 1 62.53 92 ASP A CA 1
ATOM 718 C C . ASP A 1 92 ? 2.855 25.641 23.578 1 62.53 92 ASP A C 1
ATOM 720 O O . ASP A 1 92 ? 2.791 24.562 22.984 1 62.53 92 ASP A O 1
ATOM 724 N N . VAL A 1 93 ? 2.006 26.641 23.25 1 75.06 93 VAL A N 1
ATOM 725 C CA . VAL A 1 93 ? 1.755 26.938 21.844 1 75.06 93 VAL A CA 1
ATOM 726 C C . VAL A 1 93 ? 3.082 27.094 21.094 1 75.06 93 VAL A C 1
ATOM 728 O O . VAL A 1 93 ? 3.877 27.984 21.406 1 75.06 93 VAL A O 1
ATOM 731 N N . CYS A 1 94 ? 3.27 26.141 20.188 1 88.25 94 CYS A N 1
ATOM 732 C CA . CYS A 1 94 ? 4.555 26.141 19.5 1 88.25 94 CYS A CA 1
ATOM 733 C C . CYS A 1 94 ? 4.445 26.812 18.141 1 88.25 94 CYS A C 1
ATOM 735 O O . CYS A 1 94 ? 3.756 26.312 17.25 1 88.25 94 CYS A O 1
ATOM 737 N N . ALA A 1 95 ? 5.074 28.125 18.109 1 92.62 95 ALA A N 1
ATOM 738 C CA . ALA A 1 95 ? 5.156 28.844 16.844 1 92.62 95 ALA A CA 1
ATOM 739 C C . ALA A 1 95 ? 6.574 28.797 16.281 1 92.62 95 ALA A C 1
ATOM 741 O O . ALA A 1 95 ? 7.547 28.703 17.031 1 92.62 95 ALA A O 1
ATOM 742 N N . PRO A 1 96 ? 6.672 28.875 14.945 1 95.56 96 PRO A N 1
ATOM 743 C CA . PRO A 1 96 ? 8.008 28.875 14.352 1 95.56 96 PRO A CA 1
ATOM 744 C C . PRO A 1 96 ? 8.883 30.016 14.852 1 95.56 96 PRO A C 1
ATOM 746 O O . PRO A 1 96 ? 8.383 31.109 15.141 1 95.56 96 PRO A O 1
ATOM 749 N N . ASP A 1 97 ? 10.133 29.719 14.883 1 93.38 97 ASP A N 1
ATOM 750 C CA . ASP A 1 97 ? 11.094 30.766 15.227 1 93.38 97 ASP A CA 1
ATOM 751 C C . ASP A 1 97 ? 11.055 31.906 14.203 1 93.38 97 ASP A C 1
ATOM 753 O O . ASP A 1 97 ? 10.969 31.656 12.992 1 93.38 97 ASP A O 1
ATOM 757 N N . PRO A 1 98 ? 11.086 33.188 14.711 1 93.94 98 PRO A N 1
ATOM 758 C CA . PRO A 1 98 ? 11.039 34.312 13.766 1 93.94 98 PRO A CA 1
ATOM 759 C C . PRO A 1 98 ? 12.297 34.406 12.898 1 93.94 98 PRO A C 1
ATOM 761 O O . PRO A 1 98 ? 12.258 34.969 11.812 1 93.94 98 PRO A O 1
ATOM 764 N N . ASP A 1 99 ? 13.391 33.906 13.406 1 96.06 99 ASP A N 1
ATOM 765 C CA . ASP A 1 99 ? 14.633 33.875 12.641 1 96.06 99 ASP A CA 1
ATOM 766 C C . ASP A 1 99 ? 14.641 32.719 11.656 1 96.06 99 ASP A C 1
ATOM 768 O O . ASP A 1 99 ? 14.688 31.547 12.055 1 96.06 99 ASP A O 1
ATOM 772 N N . PRO A 1 100 ? 14.648 33.031 10.312 1 95.44 100 PRO A N 1
ATOM 773 C CA . PRO A 1 100 ? 14.609 31.953 9.312 1 95.44 100 PRO A CA 1
ATOM 774 C C . PRO A 1 100 ? 15.797 31.016 9.414 1 95.44 100 PRO A C 1
ATOM 776 O O . PRO A 1 100 ? 15.68 29.828 9.086 1 95.44 100 PRO A O 1
ATOM 779 N N . ALA A 1 101 ? 16.906 31.531 9.867 1 96.38 101 ALA A N 1
ATOM 780 C CA . ALA A 1 101 ? 18.094 30.672 10.008 1 96.38 101 ALA A CA 1
ATOM 781 C C . ALA A 1 101 ? 17.875 29.609 11.07 1 96.38 101 ALA A C 1
ATOM 783 O O . ALA A 1 101 ? 18.422 28.5 10.969 1 96.38 101 ALA A O 1
ATOM 784 N N . TRP A 1 102 ? 17.156 29.984 12.047 1 95.88 102 TRP A N 1
ATOM 785 C CA . TRP A 1 102 ? 16.859 29.047 13.125 1 95.88 102 TRP A CA 1
ATOM 786 C C . TRP A 1 102 ? 15.641 28.203 12.781 1 95.88 102 TRP A C 1
ATOM 788 O O . TRP A 1 102 ? 15.602 27.016 13.102 1 95.88 102 TRP A O 1
ATOM 798 N N . ALA A 1 103 ? 14.641 28.781 12.109 1 97.38 103 ALA A N 1
ATOM 799 C CA . ALA A 1 103 ? 13.398 28.094 11.781 1 97.38 103 ALA A CA 1
ATOM 800 C C . ALA A 1 103 ? 13.641 26.984 10.75 1 97.38 103 ALA A C 1
ATOM 802 O O . ALA A 1 103 ? 12.93 25.984 10.727 1 97.38 103 ALA A O 1
ATOM 803 N N . GLN A 1 104 ? 14.508 27.141 9.789 1 97.25 104 GLN A N 1
ATOM 804 C CA . GLN A 1 104 ? 14.906 26.172 8.781 1 97.25 104 GLN A CA 1
ATOM 805 C C . GLN A 1 104 ? 13.695 25.562 8.094 1 97.25 104 GLN A C 1
ATOM 807 O O . GLN A 1 104 ? 13.469 24.344 8.18 1 97.25 104 GLN A O 1
ATOM 812 N N . PRO A 1 105 ? 13 26.406 7.348 1 98.12 105 PRO A N 1
ATOM 813 C CA . PRO A 1 105 ? 11.805 25.891 6.676 1 98.12 105 PRO A CA 1
ATOM 814 C C . PRO A 1 105 ? 12.141 24.859 5.594 1 98.12 105 PRO A C 1
ATOM 816 O O . PRO A 1 105 ? 13.164 24.984 4.914 1 98.12 105 PRO A O 1
ATOM 819 N N . TYR A 1 106 ? 11.25 23.859 5.418 1 98 106 TYR A N 1
ATOM 820 C CA . TYR A 1 106 ? 11.383 22.828 4.398 1 98 106 TYR A CA 1
ATOM 821 C C . TYR A 1 106 ? 10.023 22.25 4.035 1 98 106 TYR A C 1
ATOM 823 O O . TYR A 1 106 ? 9.031 22.484 4.73 1 98 106 TYR A O 1
ATOM 831 N N . GLN A 1 107 ? 9.969 21.562 2.906 1 98.75 107 GLN A N 1
ATOM 832 C CA . GLN A 1 107 ? 8.719 20.953 2.441 1 98.75 107 GLN A CA 1
ATOM 833 C C . GLN A 1 107 ? 8.734 19.438 2.635 1 98.75 107 GLN A C 1
ATOM 835 O O . GLN A 1 107 ? 9.758 18.797 2.406 1 98.75 107 GLN A O 1
ATOM 840 N N . CYS A 1 108 ? 7.59 18.969 3.023 1 98.69 108 CYS A N 1
ATOM 841 C CA . CYS A 1 108 ? 7.406 17.531 3.16 1 98.69 108 CYS A CA 1
ATOM 842 C C . CYS A 1 108 ? 6.168 17.062 2.406 1 98.69 108 CYS A C 1
ATOM 844 O O . CYS A 1 108 ? 5.195 17.797 2.283 1 98.69 108 CYS A O 1
ATOM 846 N N . ILE A 1 109 ? 6.25 15.891 1.892 1 98.81 109 ILE A N 1
ATOM 847 C CA . ILE A 1 109 ? 5.082 15.133 1.446 1 98.81 109 ILE A CA 1
ATOM 848 C C . ILE A 1 109 ? 4.859 13.938 2.367 1 98.81 109 ILE A C 1
ATOM 850 O O . ILE A 1 109 ? 5.715 13.055 2.471 1 98.81 109 ILE A O 1
ATOM 854 N N . PHE A 1 110 ? 3.736 13.938 3.055 1 98.75 110 PHE A N 1
ATOM 855 C CA . PHE A 1 110 ? 3.344 12.82 3.904 1 98.75 110 PHE A CA 1
ATOM 856 C C . PHE A 1 110 ? 2.334 11.93 3.193 1 98.75 110 PHE A C 1
ATOM 858 O O . PHE A 1 110 ? 1.364 12.422 2.611 1 98.75 110 PHE A O 1
ATOM 865 N N . THR A 1 111 ? 2.539 10.648 3.195 1 98 111 THR A N 1
ATOM 866 C CA . THR A 1 111 ? 1.568 9.648 2.768 1 98 111 THR A CA 1
ATOM 867 C C . THR A 1 111 ? 1 8.898 3.969 1 98 111 THR A C 1
ATOM 869 O O . THR A 1 111 ? 1.737 8.227 4.691 1 98 111 THR A O 1
ATOM 872 N N . VAL A 1 112 ? -0.324 9.047 4.16 1 97.94 112 VAL A N 1
ATOM 873 C CA . VAL A 1 112 ? -0.964 8.5 5.352 1 97.94 112 VAL A CA 1
ATOM 874 C C . VAL A 1 112 ? -2.109 7.574 4.945 1 97.94 112 VAL A C 1
ATOM 876 O O . VAL A 1 112 ? -2.939 7.934 4.109 1 97.94 112 VAL A O 1
ATOM 879 N N . TRP A 1 113 ? -2.127 6.363 5.484 1 94.56 113 TRP A N 1
ATOM 880 C CA . TRP A 1 113 ? -3.229 5.418 5.324 1 94.56 113 TRP A CA 1
ATOM 881 C C . TRP A 1 113 ? -4.125 5.41 6.555 1 94.56 113 TRP A C 1
ATOM 883 O O . TRP A 1 113 ? -3.67 5.102 7.66 1 94.56 113 TRP A O 1
ATOM 893 N N . SER A 1 114 ? -5.402 5.789 6.344 1 95.38 114 SER A N 1
ATOM 894 C CA . SER A 1 114 ? -6.34 5.918 7.453 1 95.38 114 SER A CA 1
ATOM 895 C C . SER A 1 114 ? -7.492 4.93 7.32 1 95.38 114 SER A C 1
ATOM 897 O O . SER A 1 114 ? -8.141 4.855 6.27 1 95.38 114 SER A O 1
ATOM 899 N N . ARG A 1 115 ? -7.707 4.109 8.406 1 92.19 115 ARG A N 1
ATOM 900 C CA . ARG A 1 115 ? -8.82 3.18 8.547 1 92.19 115 ARG A CA 1
ATOM 901 C C . ARG A 1 115 ? -9.555 3.404 9.867 1 92.19 115 ARG A C 1
ATOM 903 O O . ARG A 1 115 ? -9.375 2.645 10.82 1 92.19 115 ARG A O 1
ATOM 910 N N . PRO A 1 116 ? -10.422 4.352 9.844 1 88.75 116 PRO A N 1
ATOM 911 C CA . PRO A 1 116 ? -11.023 4.766 11.109 1 88.75 116 PRO A CA 1
ATOM 912 C C . PRO A 1 116 ? -11.945 3.699 11.695 1 88.75 116 PRO A C 1
ATOM 914 O O . PRO A 1 116 ? -12.125 3.633 12.914 1 88.75 116 PRO A O 1
ATOM 917 N N . TRP A 1 117 ? -12.414 2.766 10.961 1 85.69 117 TRP A N 1
ATOM 918 C CA . TRP A 1 117 ? -13.359 1.754 11.414 1 85.69 117 TRP A CA 1
ATOM 919 C C . TRP A 1 117 ? -12.672 0.715 12.289 1 85.69 117 TRP A C 1
ATOM 921 O O . TRP A 1 117 ? -13.336 -0.01 13.039 1 85.69 117 TRP A O 1
ATOM 931 N N . ILE A 1 118 ? -11.32 0.617 12.18 1 85.88 118 ILE A N 1
ATOM 932 C CA . ILE A 1 118 ? -10.586 -0.283 13.055 1 85.88 118 ILE A CA 1
ATOM 933 C C . ILE A 1 118 ? -9.57 0.511 13.867 1 85.88 118 ILE A C 1
ATOM 935 O O . ILE A 1 118 ? -8.602 -0.055 14.391 1 85.88 118 ILE A O 1
ATOM 939 N N . ASN A 1 119 ? -9.664 1.934 13.906 1 89.31 119 ASN A N 1
ATOM 940 C CA . ASN A 1 119 ? -8.789 2.828 14.648 1 89.31 119 ASN A CA 1
ATOM 941 C C . ASN A 1 119 ? -7.324 2.617 14.281 1 89.31 119 ASN A C 1
ATOM 943 O O . ASN A 1 119 ? -6.469 2.48 15.156 1 89.31 119 ASN A O 1
ATOM 947 N N . ASP A 1 120 ? -7.094 2.609 12.992 1 91.44 120 ASP A N 1
ATOM 948 C CA . ASP A 1 120 ? -5.746 2.412 12.469 1 91.44 120 ASP A CA 1
ATOM 949 C C . ASP A 1 120 ? -5.336 3.561 11.547 1 91.44 120 ASP A C 1
ATOM 951 O O . ASP A 1 120 ? -6.078 3.922 10.633 1 91.44 120 ASP A O 1
ATOM 955 N N . VAL A 1 121 ? -4.199 4.191 11.859 1 95.31 121 VAL A N 1
ATOM 956 C CA . VAL A 1 121 ? -3.6 5.246 11.047 1 95.31 121 VAL A CA 1
ATOM 957 C C . VAL A 1 121 ? -2.09 5.035 10.961 1 95.31 121 VAL A C 1
ATOM 959 O O . VAL A 1 121 ? -1.442 4.73 11.969 1 95.31 121 VAL A O 1
ATOM 962 N N . ARG A 1 122 ? -1.582 5.117 9.688 1 95.44 122 ARG A N 1
ATOM 963 C CA . ARG A 1 122 ? -0.162 4.844 9.492 1 95.44 122 ARG A CA 1
ATOM 964 C C . ARG A 1 122 ? 0.475 5.879 8.57 1 95.44 122 ARG A C 1
ATOM 966 O O . ARG A 1 122 ? -0.082 6.207 7.52 1 95.44 122 ARG A O 1
ATOM 973 N N . LEU A 1 123 ? 1.587 6.398 8.992 1 97.5 123 LEU A N 1
ATOM 974 C CA . LEU A 1 123 ? 2.455 7.129 8.078 1 97.5 123 LEU A CA 1
ATOM 975 C C . LEU A 1 123 ? 3.27 6.168 7.219 1 97.5 123 LEU A C 1
ATOM 977 O O . LEU A 1 123 ? 4.273 5.617 7.676 1 97.5 123 LEU A O 1
ATOM 981 N N . THR A 1 124 ? 2.879 5.969 5.996 1 93.5 124 THR A N 1
ATOM 982 C CA . THR A 1 124 ? 3.479 4.922 5.176 1 93.5 124 THR A CA 1
ATOM 983 C C . THR A 1 124 ? 4.695 5.449 4.426 1 93.5 124 THR A C 1
ATOM 985 O O . THR A 1 124 ? 5.551 4.676 3.988 1 93.5 124 THR A O 1
ATOM 988 N N . ASN A 1 125 ? 4.711 6.766 4.18 1 95 125 ASN A N 1
ATOM 989 C CA . ASN A 1 125 ? 5.863 7.383 3.533 1 95 125 ASN A CA 1
ATOM 990 C C . ASN A 1 125 ? 5.977 8.859 3.891 1 95 125 ASN A C 1
ATOM 992 O O . ASN A 1 125 ? 4.977 9.508 4.203 1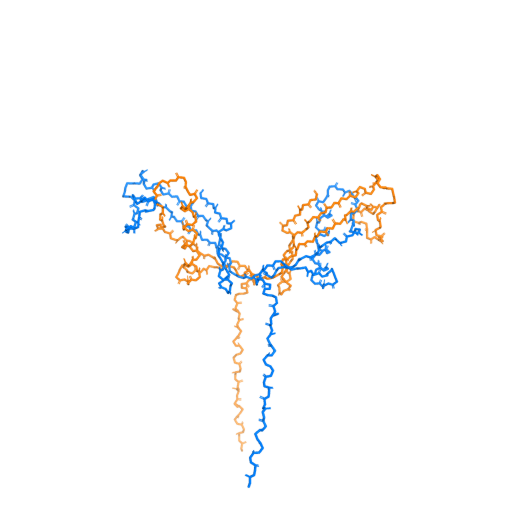 95 125 ASN A O 1
ATOM 996 N N . GLN A 1 126 ? 7.195 9.367 3.889 1 97.81 126 GLN A N 1
ATOM 997 C CA . GLN A 1 126 ? 7.441 10.805 3.996 1 97.81 126 GLN A CA 1
ATOM 998 C C . GLN A 1 126 ? 8.656 11.211 3.17 1 97.81 126 GLN A C 1
ATOM 1000 O O . GLN A 1 126 ? 9.672 10.516 3.162 1 97.81 126 GLN A O 1
ATOM 1005 N N . GLU A 1 127 ? 8.531 12.203 2.443 1 97.69 127 GLU A N 1
ATOM 1006 C CA . GLU A 1 127 ? 9.602 12.82 1.666 1 97.69 127 GLU A CA 1
ATOM 1007 C C . GLU A 1 127 ? 9.781 14.289 2.047 1 97.69 127 GLU A C 1
ATOM 1009 O O . GLU A 1 127 ? 8.875 15.102 1.836 1 97.69 127 GLU A O 1
ATOM 1014 N N . CYS A 1 128 ? 10.961 14.555 2.539 1 96.94 128 CYS A N 1
ATOM 1015 C CA . CYS A 1 128 ? 11.164 15.914 3.033 1 96.94 128 CYS A CA 1
ATOM 1016 C C . CYS A 1 128 ? 12.438 16.516 2.463 1 96.94 128 CYS A C 1
ATOM 1018 O O . CYS A 1 128 ? 13.414 15.805 2.207 1 96.94 128 CYS A O 1
ATOM 1020 N N . MET B 1 1 ? -63.656 17.031 -25.531 1 34.94 1 MET B N 1
ATOM 1021 C CA . MET B 1 1 ? -62.812 16.672 -24.406 1 34.94 1 MET B CA 1
ATOM 1022 C C . MET B 1 1 ? -61.344 16.625 -24.812 1 34.94 1 MET B C 1
ATOM 1024 O O . MET B 1 1 ? -60.938 15.812 -25.656 1 34.94 1 MET B O 1
ATOM 1028 N N . MET B 1 2 ? -60.688 17.812 -25 1 40.59 2 MET B N 1
ATOM 1029 C CA . MET B 1 2 ? -59.312 18.094 -25.391 1 40.59 2 MET B CA 1
ATOM 1030 C C . MET B 1 2 ? -58.312 17.516 -24.391 1 40.59 2 MET B C 1
ATOM 1032 O O . MET B 1 2 ? -58.406 17.766 -23.188 1 40.59 2 MET B O 1
ATOM 1036 N N . TRP B 1 3 ? -57.875 16.266 -24.5 1 39.41 3 TRP B N 1
ATOM 1037 C CA . TRP B 1 3 ? -56.875 15.57 -23.719 1 39.41 3 TRP B CA 1
ATOM 1038 C C . TRP B 1 3 ? -55.562 16.328 -23.734 1 39.41 3 TRP B C 1
ATOM 1040 O O . TRP B 1 3 ? -55.031 16.641 -24.797 1 39.41 3 TRP B O 1
ATOM 1050 N N . LYS B 1 4 ? -55.281 17.344 -22.781 1 47.75 4 LYS B N 1
ATOM 1051 C CA . LYS B 1 4 ? -54.031 18.016 -22.453 1 47.75 4 LYS B CA 1
ATOM 1052 C C . LYS B 1 4 ? -52.906 17.016 -22.219 1 47.75 4 LYS B C 1
ATOM 1054 O O . LYS B 1 4 ? -53.031 16.141 -21.359 1 47.75 4 LYS B O 1
ATOM 1059 N N . LEU B 1 5 ? -52.094 16.672 -23.234 1 41.12 5 LEU B N 1
ATOM 1060 C CA . LEU B 1 5 ? -50.875 15.875 -23.172 1 41.12 5 LEU B CA 1
ATOM 1061 C C . LEU B 1 5 ? -49.844 16.531 -22.281 1 41.12 5 LEU B C 1
ATOM 1063 O O . LEU B 1 5 ? -49.406 17.672 -22.531 1 41.12 5 LEU B O 1
ATOM 1067 N N . VAL B 1 6 ? -49.938 16.406 -20.953 1 42.75 6 VAL B N 1
ATOM 1068 C CA . VAL B 1 6 ? -48.906 16.844 -20.016 1 42.75 6 VAL B CA 1
ATOM 1069 C C . VAL B 1 6 ? -47.594 16.141 -20.344 1 42.75 6 VAL B C 1
ATOM 1071 O O . VAL B 1 6 ? -47.5 14.914 -20.344 1 42.75 6 VAL B O 1
ATOM 1074 N N . PHE B 1 7 ? -46.719 16.75 -21.141 1 42.31 7 PHE B N 1
ATOM 1075 C CA . PHE B 1 7 ? -45.344 16.359 -21.422 1 42.31 7 PHE B CA 1
ATOM 1076 C C . PHE B 1 7 ? -44.531 16.328 -20.141 1 42.31 7 PHE B C 1
ATOM 1078 O O . PHE B 1 7 ? -44.312 17.359 -19.5 1 42.31 7 PHE B O 1
ATOM 1085 N N . VAL B 1 8 ? -44.562 15.219 -19.422 1 42.28 8 VAL B N 1
ATOM 1086 C CA . VAL B 1 8 ? -43.625 14.984 -18.312 1 42.28 8 VAL B CA 1
ATOM 1087 C C . VAL B 1 8 ? -42.188 15.008 -18.828 1 42.28 8 VAL B C 1
ATOM 1089 O O . VAL B 1 8 ? -41.812 14.172 -19.641 1 42.28 8 VAL B O 1
ATOM 1092 N N . ILE B 1 9 ? -41.562 16.172 -18.891 1 39.06 9 ILE B N 1
ATOM 1093 C CA . ILE B 1 9 ? -40.125 16.328 -19.156 1 39.06 9 ILE B CA 1
ATOM 1094 C C . ILE B 1 9 ? -39.312 15.609 -18.094 1 39.06 9 ILE B C 1
ATOM 1096 O O . ILE B 1 9 ? -39.344 16 -16.922 1 39.06 9 ILE B O 1
ATOM 1100 N N . ILE B 1 10 ? -39.062 14.336 -18.172 1 38.47 10 ILE B N 1
ATOM 1101 C CA . ILE B 1 10 ? -38.094 13.625 -17.344 1 38.47 10 ILE B CA 1
ATOM 1102 C C . ILE B 1 10 ? -36.719 14.203 -17.578 1 38.47 10 ILE B C 1
ATOM 1104 O O . ILE B 1 10 ? -36.156 14.109 -18.672 1 38.47 10 ILE B O 1
ATOM 1108 N N . ALA B 1 11 ? -36.375 15.32 -16.953 1 33.97 11 ALA B N 1
ATOM 1109 C CA . ALA B 1 11 ? -35 15.812 -16.922 1 33.97 11 ALA B CA 1
ATOM 1110 C C . ALA B 1 11 ? -34.031 14.711 -16.5 1 33.97 11 ALA B C 1
ATOM 1112 O O . ALA B 1 11 ? -34.094 14.234 -15.359 1 33.97 11 ALA B O 1
ATOM 1113 N N . ALA B 1 12 ? -33.656 13.812 -17.359 1 34.38 12 ALA B N 1
ATOM 1114 C CA . ALA B 1 12 ? -32.5 12.945 -17.078 1 34.38 12 ALA B CA 1
ATOM 1115 C C . ALA B 1 12 ? -31.297 13.758 -16.609 1 34.38 12 ALA B C 1
ATOM 1117 O O . ALA B 1 12 ? -30.75 14.57 -17.359 1 34.38 12 ALA B O 1
ATOM 1118 N N . VAL B 1 13 ? -31.266 14.242 -15.367 1 33.59 13 VAL B N 1
ATOM 1119 C CA . VAL B 1 13 ? -30.047 14.797 -14.781 1 33.59 13 VAL B CA 1
ATOM 1120 C C . VAL B 1 13 ? -28.859 13.906 -15.133 1 33.59 13 VAL B C 1
ATOM 1122 O O . VAL B 1 13 ? -28.812 12.742 -14.727 1 33.59 13 VAL B O 1
ATOM 1125 N N . SER B 1 14 ? -28.375 14 -16.328 1 36.66 14 SER B N 1
ATOM 1126 C CA . SER B 1 14 ? -27.094 13.422 -16.688 1 36.66 14 SER B CA 1
ATOM 1127 C C . SER B 1 14 ? -26.047 13.703 -15.609 1 36.66 14 SER B C 1
ATOM 1129 O O . SER B 1 14 ? -25.672 14.859 -15.391 1 36.66 14 SER B O 1
ATOM 1131 N N . PHE B 1 15 ? -26.094 13.039 -14.508 1 35.06 15 PHE B N 1
ATOM 1132 C CA . PHE B 1 15 ? -24.938 13.023 -13.617 1 35.06 15 PHE B CA 1
ATOM 1133 C C . PHE B 1 15 ? -23.656 12.828 -14.414 1 35.06 15 PHE B C 1
ATOM 1135 O O . PHE B 1 15 ? -23.312 11.703 -14.789 1 35.06 15 PHE B O 1
ATOM 1142 N N . ILE B 1 16 ? -23.359 13.578 -15.359 1 36.09 16 ILE B N 1
ATOM 1143 C CA . ILE B 1 16 ? -22.016 13.602 -15.914 1 36.09 16 ILE B CA 1
ATOM 1144 C C . ILE B 1 16 ? -21 13.703 -14.773 1 36.09 16 ILE B C 1
ATOM 1146 O O . ILE B 1 16 ? -20.719 14.805 -14.281 1 36.09 16 ILE B O 1
ATOM 1150 N N . GLY B 1 17 ? -21.203 13.125 -13.711 1 36 17 GLY B N 1
ATOM 1151 C CA . GLY B 1 17 ? -20.109 13.211 -12.758 1 36 17 GLY B CA 1
ATOM 1152 C C . GLY B 1 17 ? -18.75 12.992 -13.391 1 36 17 GLY B C 1
ATOM 1153 O O . GLY B 1 17 ? -18.625 12.211 -14.336 1 36 17 GLY B O 1
ATOM 1154 N N . LEU B 1 18 ? -17.938 14.023 -13.539 1 37.69 18 LEU B N 1
ATOM 1155 C CA . LEU B 1 18 ? -16.516 13.828 -13.844 1 37.69 18 LEU B CA 1
ATOM 1156 C C . LEU B 1 18 ? -16.031 12.469 -13.352 1 37.69 18 LEU B C 1
ATOM 1158 O O . LEU B 1 18 ? -16.203 12.141 -12.172 1 37.69 18 LEU B O 1
ATOM 1162 N N . ALA B 1 19 ? -15.992 11.5 -14.125 1 38.78 19 ALA B N 1
ATOM 1163 C CA . ALA B 1 19 ? -15.57 10.117 -13.914 1 38.78 19 ALA B CA 1
ATOM 1164 C C . ALA B 1 19 ? -14.273 10.055 -13.117 1 38.78 19 ALA B C 1
ATOM 1166 O O . ALA B 1 19 ? -13.188 10.273 -13.664 1 38.78 19 ALA B O 1
ATOM 1167 N N . GLN B 1 20 ? -14.164 10.836 -11.945 1 45.66 20 GLN B N 1
ATOM 1168 C CA . GLN B 1 20 ? -12.992 10.484 -11.141 1 45.66 20 GLN B CA 1
ATOM 1169 C C . GLN B 1 20 ? -12.711 8.992 -11.203 1 45.66 20 GLN B C 1
ATOM 1171 O O . GLN B 1 20 ? -13.641 8.172 -11.148 1 45.66 20 GLN B O 1
ATOM 1176 N N . ILE B 1 21 ? -11.805 8.695 -12.016 1 48.69 21 ILE B N 1
ATOM 1177 C CA . ILE B 1 21 ? -11.414 7.293 -12.023 1 48.69 21 ILE B CA 1
ATOM 1178 C C . ILE B 1 21 ? -11.531 6.715 -10.609 1 48.69 21 ILE B C 1
ATOM 1180 O O . ILE B 1 21 ? -10.938 7.242 -9.672 1 48.69 21 ILE B O 1
ATOM 1184 N N . PRO B 1 22 ? -12.523 5.941 -10.297 1 57.81 22 PRO B N 1
ATOM 1185 C CA . PRO B 1 22 ? -12.625 5.293 -8.984 1 57.81 22 PRO B CA 1
ATOM 1186 C C . PRO B 1 22 ? -11.281 4.781 -8.477 1 57.81 22 PRO B C 1
ATOM 1188 O O . PRO B 1 22 ? -10.539 4.137 -9.219 1 57.81 22 PRO B O 1
ATOM 1191 N N . GLY B 1 23 ? -10.805 5.406 -7.477 1 64.75 23 GLY B N 1
ATOM 1192 C CA . GLY B 1 23 ? -9.586 4.965 -6.812 1 64.75 23 GLY B CA 1
ATOM 1193 C C . GLY B 1 23 ? -8.43 5.926 -6.988 1 64.75 23 GLY B C 1
ATOM 1194 O O . GLY B 1 23 ? -7.34 5.695 -6.465 1 64.75 23 GLY B O 1
ATOM 1195 N N . GLY B 1 24 ? -8.672 6.859 -7.914 1 78.69 24 GLY B N 1
ATOM 1196 C CA . GLY B 1 24 ? -7.578 7.809 -8.055 1 78.69 24 GLY B CA 1
ATOM 1197 C C . GLY B 1 24 ? -7.562 8.859 -6.961 1 78.69 24 GLY B C 1
ATOM 1198 O O . GLY B 1 24 ? -8.484 8.93 -6.145 1 78.69 24 GLY B O 1
ATOM 1199 N N . PHE B 1 25 ? -6.445 9.617 -6.941 1 90.56 25 PHE B N 1
ATOM 1200 C CA . PHE B 1 25 ? -6.336 10.703 -5.977 1 90.56 25 PHE B CA 1
ATOM 1201 C C . PHE B 1 25 ? -7.191 11.891 -6.398 1 90.56 25 PHE B C 1
ATOM 1203 O O . PHE B 1 25 ? -7.266 12.219 -7.582 1 90.56 25 PHE B O 1
ATOM 1210 N N . THR B 1 26 ? -7.82 12.477 -5.484 1 94 26 THR B N 1
ATOM 1211 C CA . THR B 1 26 ? -8.602 13.695 -5.684 1 94 26 THR B CA 1
ATOM 1212 C C . THR B 1 26 ? -8.195 14.766 -4.672 1 94 26 THR B C 1
ATOM 1214 O O . THR B 1 26 ? -7.93 14.453 -3.51 1 94 26 THR B O 1
ATOM 1217 N N . ASP B 1 27 ? -8.266 16.062 -5.145 1 96.75 27 ASP B N 1
ATOM 1218 C CA . ASP B 1 27 ? -7.949 17.172 -4.25 1 96.75 27 ASP B CA 1
ATOM 1219 C C . ASP B 1 27 ? -9.062 17.391 -3.232 1 96.75 27 ASP B C 1
ATOM 1221 O O . ASP B 1 27 ? -10.242 17.359 -3.578 1 96.75 27 ASP B O 1
ATOM 1225 N N . ILE B 1 28 ? -8.617 17.594 -1.998 1 97.69 28 ILE B N 1
ATOM 1226 C CA . ILE B 1 28 ? -9.594 17.938 -0.97 1 97.69 28 ILE B CA 1
ATOM 1227 C C . ILE B 1 28 ? -9.031 19.031 -0.069 1 97.69 28 ILE B C 1
ATOM 1229 O O . ILE B 1 28 ? -7.848 19.359 -0.148 1 97.69 28 ILE B O 1
ATOM 1233 N N . SER B 1 29 ? -9.906 19.578 0.691 1 97.75 29 SER B N 1
ATOM 1234 C CA . SER B 1 29 ? -9.5 20.609 1.632 1 97.75 29 SER B CA 1
ATOM 1235 C C . SER B 1 29 ? -8.922 20.016 2.908 1 97.75 29 SER B C 1
ATOM 1237 O O . SER B 1 29 ? -9.383 18.953 3.363 1 97.75 29 SER B O 1
ATOM 1239 N N . ILE B 1 30 ? -8.039 20.781 3.531 1 98.06 30 ILE B N 1
ATOM 1240 C CA . ILE B 1 30 ? -7.477 20.359 4.809 1 98.06 30 ILE B CA 1
ATOM 1241 C C . ILE B 1 30 ? -8.547 20.422 5.891 1 98.06 30 ILE B C 1
ATOM 1243 O O . ILE B 1 30 ? -8.383 19.844 6.969 1 98.06 30 ILE B O 1
ATOM 1247 N N . ASN B 1 31 ? -9.602 21.016 5.621 1 97.38 31 ASN B N 1
ATOM 1248 C CA . ASN B 1 31 ? -10.68 21.109 6.598 1 97.38 31 ASN B CA 1
ATOM 1249 C C . ASN B 1 31 ? -11.484 19.812 6.676 1 97.38 31 ASN B C 1
ATOM 1251 O O . ASN B 1 31 ? -12.328 19.656 7.566 1 97.38 31 ASN B O 1
ATOM 1255 N N . ASP B 1 32 ? -11.242 18.938 5.773 1 96.75 32 ASP B N 1
ATOM 1256 C CA . ASP B 1 32 ? -11.789 17.594 5.906 1 96.75 32 ASP B CA 1
ATOM 1257 C C . ASP B 1 32 ? -11.297 16.922 7.188 1 96.75 32 ASP B C 1
ATOM 1259 O O . ASP B 1 32 ? -10.102 16.938 7.48 1 96.75 32 ASP B O 1
ATOM 1263 N N . GLU B 1 33 ? -12.211 16.328 7.898 1 96.44 33 GLU B N 1
ATOM 1264 C CA . GLU B 1 33 ? -11.875 15.766 9.203 1 96.44 33 GLU B CA 1
ATOM 1265 C C . GLU B 1 33 ? -10.805 14.688 9.078 1 96.44 33 GLU B C 1
ATOM 1267 O O . GLU B 1 33 ? -9.859 14.656 9.867 1 96.44 33 GLU B O 1
ATOM 1272 N N . GLY B 1 34 ? -10.984 13.805 8.117 1 97.06 34 GLY B N 1
ATOM 1273 C CA . GLY B 1 34 ? -9.992 12.758 7.902 1 97.06 34 GLY B CA 1
ATOM 1274 C C . GLY B 1 34 ? -8.625 13.297 7.539 1 97.06 34 GLY B C 1
ATOM 1275 O O . GLY B 1 34 ? -7.605 12.797 8.016 1 97.06 34 GLY B O 1
ATOM 1276 N N . ALA B 1 35 ? -8.633 14.297 6.746 1 98.12 35 ALA B N 1
ATOM 1277 C CA . ALA B 1 35 ? -7.375 14.922 6.336 1 98.12 35 ALA B CA 1
ATOM 1278 C C . ALA B 1 35 ? -6.672 15.57 7.527 1 98.12 35 ALA B C 1
ATOM 1280 O O . ALA B 1 35 ? -5.461 15.43 7.691 1 98.12 35 ALA B O 1
ATOM 1281 N N . LYS B 1 36 ? -7.445 16.219 8.281 1 98.06 36 LYS B N 1
ATOM 1282 C CA . LYS B 1 36 ? -6.883 16.859 9.469 1 98.06 36 LYS B CA 1
ATOM 1283 C C . LYS B 1 36 ? -6.266 15.836 10.414 1 98.06 36 LYS B C 1
ATOM 1285 O O . LYS B 1 36 ? -5.152 16.031 10.906 1 98.06 36 LYS B O 1
ATOM 1290 N N . GLU B 1 37 ? -6.996 14.836 10.672 1 97.88 37 GLU B N 1
ATOM 1291 C CA . GLU B 1 37 ? -6.5 13.773 11.539 1 97.88 37 GLU B CA 1
ATOM 1292 C C . GLU B 1 37 ? -5.227 13.141 10.977 1 97.88 37 GLU B C 1
ATOM 1294 O O . GLU B 1 37 ? -4.277 12.883 11.711 1 97.88 37 GLU B O 1
ATOM 1299 N N . ALA B 1 38 ? -5.234 12.883 9.695 1 98.44 38 ALA B N 1
ATOM 1300 C CA . ALA B 1 38 ? -4.07 12.305 9.031 1 98.44 38 ALA B CA 1
ATOM 1301 C C . ALA B 1 38 ? -2.848 13.203 9.18 1 98.44 38 ALA B C 1
ATOM 1303 O O . ALA B 1 38 ? -1.756 12.734 9.5 1 98.44 38 ALA B O 1
ATOM 1304 N N . LEU B 1 39 ? -3.031 14.453 8.992 1 98.75 39 LEU B N 1
ATOM 1305 C CA . LEU B 1 39 ? -1.919 15.391 9.109 1 98.75 39 LEU B CA 1
ATOM 1306 C C . LEU B 1 39 ? -1.391 15.438 10.539 1 98.75 39 LEU B C 1
ATOM 1308 O O . LEU B 1 39 ? -0.177 15.398 10.758 1 98.75 39 LEU B O 1
ATOM 1312 N N . ASP B 1 40 ? -2.297 15.508 11.461 1 97.69 40 ASP B N 1
ATOM 1313 C CA . ASP B 1 40 ? -1.886 15.539 12.867 1 97.69 40 ASP B CA 1
ATOM 1314 C C . ASP B 1 40 ? -1.047 14.32 13.227 1 97.69 40 ASP B C 1
ATOM 1316 O O . ASP B 1 40 ? -0.016 14.438 13.891 1 97.69 40 ASP B O 1
ATOM 1320 N N . PHE B 1 41 ? -1.49 13.258 12.789 1 98.5 41 PHE B N 1
ATOM 1321 C CA . PHE B 1 41 ? -0.761 12.016 13.055 1 98.5 41 PHE B CA 1
ATOM 1322 C C . PHE B 1 41 ? 0.608 12.047 12.383 1 98.5 41 PHE B C 1
ATOM 1324 O O . PHE B 1 41 ? 1.612 11.68 13 1 98.5 41 PHE B O 1
ATOM 1331 N N . ALA B 1 42 ? 0.635 12.422 11.148 1 98.69 42 ALA B N 1
ATOM 1332 C CA . ALA B 1 42 ? 1.889 12.469 10.406 1 98.69 42 ALA B CA 1
ATOM 1333 C C . ALA B 1 42 ? 2.904 13.375 11.086 1 98.69 42 ALA B C 1
ATOM 1335 O O . ALA B 1 42 ? 4.082 13.023 11.203 1 98.69 42 ALA B O 1
ATOM 1336 N N . VAL B 1 43 ? 2.436 14.5 11.547 1 97.88 43 VAL B N 1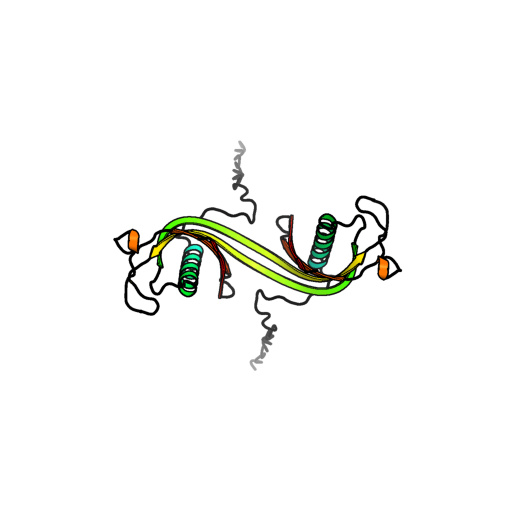
ATOM 1337 C CA . VAL B 1 43 ? 3.312 15.469 12.188 1 97.88 43 VAL B CA 1
ATOM 1338 C C . VAL B 1 43 ? 3.846 14.898 13.5 1 97.88 43 VAL B C 1
ATOM 1340 O O . VAL B 1 43 ? 5.027 15.055 13.82 1 97.88 43 VAL B O 1
ATOM 1343 N N . LEU B 1 44 ? 2.969 14.258 14.242 1 96.88 44 LEU B N 1
ATOM 1344 C CA . LEU B 1 44 ? 3.377 13.617 15.484 1 96.88 44 LEU B CA 1
ATOM 1345 C C . LEU B 1 44 ? 4.488 12.602 15.234 1 96.88 44 LEU B C 1
ATOM 1347 O O . LEU B 1 44 ? 5.52 12.625 15.906 1 96.88 44 LEU B O 1
ATOM 1351 N N . ILE B 1 45 ? 4.305 11.695 14.281 1 97.69 45 ILE B N 1
ATOM 1352 C CA . ILE B 1 45 ? 5.277 10.648 13.977 1 97.69 45 ILE B CA 1
ATOM 1353 C C . ILE B 1 45 ? 6.562 11.281 13.438 1 97.69 45 ILE B C 1
ATOM 1355 O O . ILE B 1 45 ? 7.664 10.859 13.797 1 97.69 45 ILE B O 1
ATOM 1359 N N . HIS B 1 46 ? 6.41 12.266 12.594 1 97.62 46 HIS B N 1
ATOM 1360 C CA . HIS B 1 46 ? 7.562 12.969 12.055 1 97.62 46 HIS B CA 1
ATOM 1361 C C . HIS B 1 46 ? 8.445 13.531 13.164 1 97.62 46 HIS B C 1
ATOM 1363 O O . HIS B 1 46 ? 9.664 13.352 13.141 1 97.62 46 HIS B O 1
ATOM 1369 N N . ASN B 1 47 ? 7.844 14.18 14.078 1 95.94 47 ASN B N 1
ATOM 1370 C CA . ASN B 1 47 ? 8.586 14.75 15.195 1 95.94 47 ASN B CA 1
ATOM 1371 C C . ASN B 1 47 ? 9.234 13.664 16.047 1 95.94 47 ASN B C 1
ATOM 1373 O O . ASN B 1 47 ? 10.367 13.828 16.516 1 95.94 47 ASN B O 1
ATOM 1377 N N . ARG B 1 48 ? 8.539 12.648 16.266 1 95.31 48 ARG B N 1
ATOM 1378 C CA . ARG B 1 48 ? 9.07 11.555 17.078 1 95.31 48 ARG B CA 1
ATOM 1379 C C . ARG B 1 48 ? 10.312 10.945 16.438 1 95.31 48 ARG B C 1
ATOM 1381 O O . ARG B 1 48 ? 11.227 10.508 17.125 1 95.31 48 ARG B O 1
ATOM 1388 N N . HIS B 1 49 ? 10.391 10.945 15.141 1 94.75 49 HIS B N 1
ATOM 1389 C CA . HIS B 1 49 ? 11.477 10.273 14.438 1 94.75 49 HIS B CA 1
ATOM 1390 C C . HIS B 1 49 ? 12.578 11.258 14.047 1 94.75 49 HIS B C 1
ATOM 1392 O O . HIS B 1 49 ? 13.602 10.867 13.492 1 94.75 49 HIS B O 1
ATOM 1398 N N . SER B 1 50 ? 12.258 12.531 14.32 1 93.31 50 SER B N 1
ATOM 1399 C CA . SER B 1 50 ? 13.273 13.523 14 1 93.31 50 SER B CA 1
ATOM 1400 C C . SER B 1 50 ? 14.383 13.539 15.047 1 93.31 50 SER B C 1
ATOM 1402 O O . SER B 1 50 ? 14.125 13.32 16.234 1 93.31 50 SER B O 1
ATOM 1404 N N . ASN B 1 51 ? 15.609 13.727 14.617 1 92.25 51 ASN B N 1
ATOM 1405 C CA . ASN B 1 51 ? 16.75 13.789 15.523 1 92.25 51 ASN B CA 1
ATOM 1406 C C . ASN B 1 51 ? 16.891 15.172 16.156 1 92.25 51 ASN B C 1
ATOM 1408 O O . ASN B 1 51 ? 17.922 15.477 16.766 1 92.25 51 ASN B O 1
ATOM 1412 N N . ASP B 1 52 ? 15.945 15.938 16.109 1 93.69 52 ASP B N 1
ATOM 1413 C CA . ASP B 1 52 ? 15.953 17.281 16.672 1 93.69 52 ASP B CA 1
ATOM 1414 C C . ASP B 1 52 ? 15.281 17.312 18.047 1 93.69 52 ASP B C 1
ATOM 1416 O O . ASP B 1 52 ? 14.281 16.625 18.266 1 93.69 52 ASP B O 1
ATOM 1420 N N . PHE B 1 53 ? 15.852 18.203 19.016 1 93.62 53 PHE B N 1
ATOM 1421 C CA . PHE B 1 53 ? 15.258 18.375 20.328 1 93.62 53 PHE B CA 1
ATOM 1422 C C . PHE B 1 53 ? 14.008 19.25 20.25 1 93.62 53 PHE B C 1
ATOM 1424 O O . PHE B 1 53 ? 13.133 19.172 21.109 1 93.62 53 PHE B O 1
ATOM 1431 N N . TYR B 1 54 ? 14.016 20.016 19.172 1 94.81 54 TYR B N 1
ATOM 1432 C CA . TYR B 1 54 ? 12.945 21 19.062 1 94.81 54 TYR B CA 1
ATOM 1433 C C . TYR B 1 54 ? 11.82 20.469 18.188 1 94.81 54 TYR B C 1
ATOM 1435 O O . TYR B 1 54 ? 12.062 19.75 17.219 1 94.81 54 TYR B O 1
ATOM 1443 N N . ILE B 1 55 ? 10.617 20.922 18.5 1 95.62 55 ILE B N 1
ATOM 1444 C CA . ILE B 1 55 ? 9.414 20.516 17.781 1 95.62 55 ILE B CA 1
ATOM 1445 C C . ILE B 1 55 ? 9.344 21.281 16.453 1 95.62 55 ILE B C 1
ATOM 1447 O O . ILE B 1 55 ? 9.656 22.469 16.391 1 95.62 55 ILE B O 1
ATOM 1451 N N . ARG B 1 56 ? 8.875 20.547 15.422 1 96.38 56 ARG B N 1
ATOM 1452 C CA . ARG B 1 56 ? 8.539 21.156 14.133 1 96.38 56 ARG B CA 1
ATOM 1453 C C . ARG B 1 56 ? 7.023 21.219 13.945 1 96.38 56 ARG B C 1
ATOM 1455 O O . ARG B 1 56 ? 6.305 20.281 14.32 1 96.38 56 ARG B O 1
ATOM 1462 N N . VAL B 1 57 ? 6.625 22.391 13.32 1 96.94 57 VAL B N 1
ATOM 1463 C CA . VAL B 1 57 ? 5.195 22.578 13.125 1 96.94 57 VAL B CA 1
ATOM 1464 C C . VAL B 1 57 ? 4.91 22.859 11.648 1 96.94 57 VAL B C 1
ATOM 1466 O O . VAL B 1 57 ? 5.816 23.219 10.891 1 96.94 57 VAL B O 1
ATOM 1469 N N . VAL B 1 58 ? 3.641 22.594 11.289 1 98 58 VAL B N 1
ATOM 1470 C CA . VAL B 1 58 ? 3.176 22.938 9.953 1 98 58 VAL B CA 1
ATOM 1471 C C . VAL B 1 58 ? 2.943 24.438 9.852 1 98 58 VAL B C 1
ATOM 1473 O O . VAL B 1 58 ? 2.189 25.016 10.641 1 98 58 VAL B O 1
ATOM 1476 N N . THR B 1 59 ? 3.615 25.109 8.828 1 97.94 59 THR B N 1
ATOM 1477 C CA . THR B 1 59 ? 3.383 26.531 8.617 1 97.94 59 THR B CA 1
ATOM 1478 C C . THR B 1 59 ? 2.395 26.75 7.477 1 97.94 59 THR B C 1
ATOM 1480 O O . THR B 1 59 ? 1.7 27.781 7.441 1 97.94 59 THR B O 1
ATOM 1483 N N . ASP B 1 60 ? 2.355 25.828 6.547 1 98.19 60 ASP B N 1
ATOM 1484 C CA . ASP B 1 60 ? 1.454 25.906 5.402 1 98.19 60 ASP B CA 1
ATOM 1485 C C . ASP B 1 60 ? 1.084 24.516 4.895 1 98.19 60 ASP B C 1
ATOM 1487 O O . ASP B 1 60 ? 1.934 23.625 4.836 1 98.19 60 ASP B O 1
ATOM 1491 N N . VAL B 1 61 ? -0.24 24.453 4.578 1 98.81 61 VAL B N 1
ATOM 1492 C CA . VAL B 1 61 ? -0.688 23.266 3.854 1 98.81 61 VAL B CA 1
ATOM 1493 C C . VAL B 1 61 ? -0.827 23.594 2.367 1 98.81 61 VAL B C 1
ATOM 1495 O O . VAL B 1 61 ? -1.683 24.391 1.979 1 98.81 61 VAL B O 1
ATOM 1498 N N . ILE B 1 62 ? -0.027 22.969 1.55 1 98.81 62 ILE B N 1
ATOM 1499 C CA . ILE B 1 62 ? 0.076 2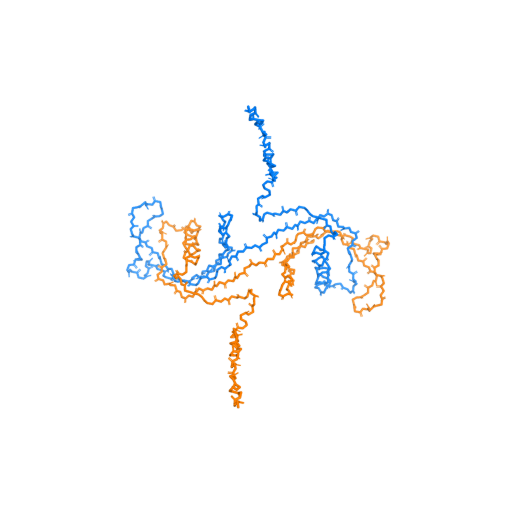3.312 0.135 1 98.81 62 ILE B CA 1
ATOM 1500 C C . ILE B 1 62 ? -0.951 22.5 -0.663 1 98.81 62 ILE B C 1
ATOM 1502 O O . ILE B 1 62 ? -1.627 23.047 -1.54 1 98.81 62 ILE B O 1
ATOM 1506 N N . LYS B 1 63 ? -1.068 21.266 -0.42 1 98.75 63 LYS B N 1
ATOM 1507 C CA . LYS B 1 63 ? -1.951 20.391 -1.188 1 98.75 63 LYS B CA 1
ATOM 1508 C C . LYS B 1 63 ? -2.355 19.156 -0.376 1 98.75 63 LYS B C 1
ATOM 1510 O O . LYS B 1 63 ? -1.531 18.578 0.336 1 98.75 63 LYS B O 1
ATOM 1515 N N . VAL B 1 64 ? -3.611 18.828 -0.495 1 98.69 64 VAL B N 1
ATOM 1516 C CA . VAL B 1 64 ? -4.141 17.625 0.123 1 98.69 64 VAL B CA 1
ATOM 1517 C C . VAL B 1 64 ? -4.906 16.797 -0.914 1 98.69 64 VAL B C 1
ATOM 1519 O O . VAL B 1 64 ? -5.785 17.328 -1.603 1 98.69 64 VAL B O 1
ATOM 1522 N N . GLN B 1 65 ? -4.551 15.516 -0.997 1 98.12 65 GLN B N 1
ATOM 1523 C CA . GLN B 1 65 ? -5.266 14.594 -1.874 1 98.12 65 GLN B CA 1
ATOM 1524 C C . GLN B 1 65 ? -5.68 13.336 -1.125 1 98.12 65 GLN B C 1
ATOM 1526 O O . GLN B 1 65 ? -5 12.914 -0.185 1 98.12 65 GLN B O 1
ATOM 1531 N N . VAL B 1 66 ? -6.828 12.836 -1.564 1 95.88 66 VAL B N 1
ATOM 1532 C CA . VAL B 1 66 ? -7.328 11.609 -0.954 1 95.88 66 VAL B CA 1
ATOM 1533 C C . VAL B 1 66 ? -7.613 10.57 -2.037 1 95.88 66 VAL B C 1
ATOM 1535 O O . VAL B 1 66 ? -8.039 10.914 -3.141 1 95.88 66 VAL B O 1
ATOM 1538 N N . GLN B 1 67 ? -7.375 9.328 -1.694 1 91.44 67 GLN B N 1
ATOM 1539 C CA . GLN B 1 67 ? -7.703 8.172 -2.521 1 91.44 67 GLN B CA 1
ATOM 1540 C C . GLN B 1 67 ? -8.367 7.07 -1.695 1 91.44 67 GLN B C 1
ATOM 1542 O O . GLN B 1 67 ? -7.844 6.672 -0.651 1 91.44 67 GLN B O 1
ATOM 1547 N N . VAL B 1 68 ? -9.477 6.754 -2.197 1 88.31 68 VAL B N 1
ATOM 1548 C CA . VAL B 1 68 ? -10.102 5.609 -1.548 1 88.31 68 VAL B CA 1
ATOM 1549 C C . VAL B 1 68 ? -9.367 4.328 -1.93 1 88.31 68 VAL B C 1
ATOM 1551 O O . VAL B 1 68 ? -9.227 4.012 -3.113 1 88.31 68 VAL B O 1
ATOM 1554 N N . VAL B 1 69 ? -8.789 3.803 -0.901 1 84.81 69 VAL B N 1
ATOM 1555 C CA . VAL B 1 69 ? -8.102 2.531 -1.085 1 84.81 69 VAL B CA 1
ATOM 1556 C C . VAL B 1 69 ? -9.016 1.382 -0.667 1 84.81 69 VAL B C 1
ATOM 1558 O O . VAL B 1 69 ? -9.445 1.314 0.486 1 84.81 69 VAL B O 1
ATOM 1561 N N . ALA B 1 70 ? -9.398 0.644 -1.668 1 87.75 70 ALA B N 1
ATOM 1562 C CA . ALA B 1 70 ? -10.242 -0.523 -1.424 1 87.75 70 ALA B CA 1
ATOM 1563 C C . ALA B 1 70 ? -9.789 -1.714 -2.264 1 87.75 70 ALA B C 1
ATOM 1565 O O . ALA B 1 70 ? -9.203 -1.539 -3.336 1 87.75 70 ALA B O 1
ATOM 1566 N N . GLY B 1 71 ? -10.086 -2.938 -1.661 1 90.56 71 GLY B N 1
ATOM 1567 C CA . GLY B 1 71 ? -9.742 -4.141 -2.404 1 90.56 71 GLY B CA 1
ATOM 1568 C C . GLY B 1 71 ? -9.258 -5.273 -1.517 1 90.56 71 GLY B C 1
ATOM 1569 O O . GLY B 1 71 ? -9.555 -5.301 -0.321 1 90.56 71 GLY B O 1
ATOM 1570 N N . SER B 1 72 ? -8.664 -6.195 -2.16 1 93.31 72 SER B N 1
ATOM 1571 C CA . SER B 1 72 ? -8.086 -7.344 -1.473 1 93.31 72 SER B CA 1
ATOM 1572 C C . SER B 1 72 ? -6.598 -7.488 -1.783 1 93.31 72 SER B C 1
ATOM 1574 O O . SER B 1 72 ? -6.191 -7.426 -2.945 1 93.31 72 SER B O 1
ATOM 1576 N N . GLN B 1 73 ? -5.871 -7.535 -0.725 1 94.88 73 GLN B N 1
ATOM 1577 C CA . GLN B 1 73 ? -4.465 -7.891 -0.877 1 94.88 73 GLN B CA 1
ATOM 1578 C C . GLN B 1 73 ? -4.25 -9.383 -0.661 1 94.88 73 GLN B C 1
ATOM 1580 O O . GLN B 1 73 ? -4.723 -9.953 0.329 1 94.88 73 GLN B O 1
ATOM 1585 N N . TYR B 1 74 ? -3.5 -9.977 -1.613 1 97.5 74 TYR B N 1
ATOM 1586 C CA . TYR B 1 74 ? -3.188 -11.398 -1.514 1 97.5 74 TYR B CA 1
ATOM 1587 C C . TYR B 1 74 ? -1.692 -11.617 -1.311 1 97.5 74 TYR B C 1
ATOM 1589 O O . TYR B 1 74 ? -0.871 -10.969 -1.964 1 97.5 74 TYR B O 1
ATOM 1597 N N . LEU B 1 75 ? -1.372 -12.438 -0.403 1 98.5 75 LEU B N 1
ATOM 1598 C CA . LEU B 1 75 ? -0.038 -12.992 -0.224 1 98.5 75 LEU B CA 1
ATOM 1599 C C . LEU B 1 75 ? -0.014 -14.469 -0.607 1 98.5 75 LEU B C 1
ATOM 1601 O O . LEU B 1 75 ? -0.65 -15.297 0.051 1 98.5 75 LEU B O 1
ATOM 1605 N N . ILE B 1 76 ? 0.733 -14.727 -1.631 1 98.81 76 ILE B N 1
ATOM 1606 C CA . ILE B 1 76 ? 0.673 -16.078 -2.164 1 98.81 76 ILE B CA 1
ATOM 1607 C C . ILE B 1 76 ? 2.078 -16.688 -2.217 1 98.81 76 ILE B C 1
ATOM 1609 O O . ILE B 1 76 ? 2.951 -16.172 -2.918 1 98.81 76 ILE B O 1
ATOM 1613 N N . THR B 1 77 ? 2.285 -17.734 -1.465 1 98.94 77 THR B N 1
ATOM 1614 C CA . THR B 1 77 ? 3.537 -18.469 -1.47 1 98.94 77 THR B CA 1
ATOM 1615 C C . THR B 1 77 ? 3.432 -19.703 -2.377 1 98.94 77 THR B C 1
ATOM 1617 O O . THR B 1 77 ? 2.549 -20.547 -2.195 1 98.94 77 THR B O 1
ATOM 1620 N N . VAL B 1 78 ? 4.426 -19.719 -3.295 1 98.88 78 VAL B N 1
ATOM 1621 C CA . VAL B 1 78 ? 4.344 -20.812 -4.27 1 98.88 78 VAL B CA 1
ATOM 1622 C C . VAL B 1 78 ? 5.73 -21.391 -4.504 1 98.88 78 VAL B C 1
ATOM 1624 O O . VAL B 1 78 ? 6.742 -20.781 -4.145 1 98.88 78 VAL B O 1
ATOM 1627 N N . ARG B 1 79 ? 5.707 -22.609 -5.066 1 98.75 79 ARG B N 1
ATOM 1628 C CA . ARG B 1 79 ? 6.871 -23.188 -5.734 1 98.75 79 ARG B CA 1
ATOM 1629 C C . ARG B 1 79 ? 6.754 -23.062 -7.25 1 98.75 79 ARG B C 1
ATOM 1631 O O . ARG B 1 79 ? 5.695 -23.344 -7.816 1 98.75 79 ARG B O 1
ATOM 1638 N N . MET B 1 80 ? 7.863 -22.609 -7.816 1 98.38 80 MET B N 1
ATOM 1639 C CA . MET B 1 80 ? 7.918 -22.406 -9.258 1 98.38 80 MET B CA 1
ATOM 1640 C C . MET B 1 80 ? 8.969 -23.312 -9.898 1 98.38 80 MET B C 1
ATOM 1642 O O . MET B 1 80 ? 9.891 -23.766 -9.227 1 98.38 80 MET B O 1
ATOM 1646 N N . ALA B 1 81 ? 8.789 -23.562 -11.195 1 98.12 81 ALA B N 1
ATOM 1647 C CA . ALA B 1 81 ? 9.781 -24.312 -11.945 1 98.12 81 ALA B CA 1
ATOM 1648 C C . ALA B 1 81 ? 9.734 -23.953 -13.43 1 98.12 81 ALA B C 1
ATOM 1650 O O . ALA B 1 81 ? 8.688 -23.562 -13.945 1 98.12 81 ALA B O 1
ATOM 1651 N N . ARG B 1 82 ? 10.836 -24.125 -14.055 1 96.5 82 ARG B N 1
ATOM 1652 C CA . ARG B 1 82 ? 10.984 -23.828 -15.469 1 96.5 82 ARG B CA 1
ATOM 1653 C C . ARG B 1 82 ? 10.359 -24.922 -16.328 1 96.5 82 ARG B C 1
ATOM 1655 O O . ARG B 1 82 ? 10.438 -26.109 -15.984 1 96.5 82 ARG B O 1
ATOM 1662 N N . THR B 1 83 ? 9.781 -24.562 -17.406 1 95.62 83 THR B N 1
ATOM 1663 C CA . THR B 1 83 ? 9.289 -25.484 -18.422 1 95.62 83 THR B CA 1
ATOM 1664 C C . THR B 1 83 ? 10.086 -25.344 -19.719 1 95.62 83 THR B C 1
ATOM 1666 O O . THR B 1 83 ? 10.812 -24.375 -19.906 1 95.62 83 THR B O 1
ATOM 1669 N N . PRO B 1 84 ? 9.914 -26.328 -20.594 1 92.62 84 PRO B N 1
ATOM 1670 C CA . PRO B 1 84 ? 10.578 -26.203 -21.891 1 92.62 84 PRO B CA 1
ATOM 1671 C C . PRO B 1 84 ? 9.836 -25.25 -22.844 1 92.62 84 PRO B C 1
ATOM 1673 O O . PRO B 1 84 ? 10.312 -24.984 -23.938 1 92.62 84 PRO B O 1
ATOM 1676 N N . CYS B 1 85 ? 8.711 -24.781 -22.375 1 93.69 85 CYS B N 1
ATOM 1677 C CA . CYS B 1 85 ? 7.969 -23.844 -23.219 1 93.69 85 CYS B CA 1
ATOM 1678 C C . CYS B 1 85 ? 8.664 -22.484 -23.281 1 93.69 85 CYS B C 1
ATOM 1680 O O . CYS B 1 85 ? 9.172 -22 -22.266 1 93.69 85 CYS B O 1
ATOM 1682 N N . ARG B 1 86 ? 8.734 -21.875 -24.484 1 91.44 86 ARG B N 1
ATOM 1683 C CA . ARG B 1 86 ? 9.305 -20.547 -24.672 1 91.44 86 ARG B CA 1
ATOM 1684 C C . ARG B 1 86 ? 8.234 -19.469 -24.562 1 91.44 86 ARG B C 1
ATOM 1686 O O . ARG B 1 86 ? 7.074 -19.703 -24.922 1 91.44 86 ARG B O 1
ATOM 1693 N N . LYS B 1 87 ? 8.773 -18.344 -24.125 1 89 87 LYS B N 1
ATOM 1694 C CA . LYS B 1 87 ? 7.883 -17.188 -24.062 1 89 87 LYS B CA 1
ATOM 1695 C C . LYS B 1 87 ? 7.367 -16.812 -25.453 1 89 87 LYS B C 1
ATOM 1697 O O . LYS B 1 87 ? 8.094 -16.906 -26.438 1 89 87 LYS B O 1
ATOM 1702 N N . TYR B 1 88 ? 6.094 -16.641 -25.719 1 80.19 88 TYR B N 1
ATOM 1703 C CA . TYR B 1 88 ? 5.465 -16.172 -26.953 1 80.19 88 TYR B CA 1
ATOM 1704 C C . TYR B 1 88 ? 5.094 -17.344 -27.859 1 80.19 88 TYR B C 1
ATOM 1706 O O . TYR B 1 88 ? 4.602 -17.141 -28.969 1 80.19 88 TYR B O 1
ATOM 1714 N N . ASP B 1 89 ? 5.41 -18.422 -27.375 1 75.25 89 ASP B N 1
ATOM 1715 C CA . ASP B 1 89 ? 4.969 -19.578 -28.141 1 75.25 89 ASP B CA 1
ATOM 1716 C C . ASP B 1 89 ? 3.58 -20.031 -27.703 1 75.25 89 ASP B C 1
ATOM 1718 O O . ASP B 1 89 ? 3.275 -20.047 -26.5 1 75.25 89 ASP B O 1
ATOM 1722 N N . ALA B 1 90 ? 2.4 -19.781 -28.375 1 62.59 90 ALA B N 1
ATOM 1723 C CA . ALA B 1 90 ? 0.972 -19.938 -28.125 1 62.59 90 ALA B CA 1
ATOM 1724 C C . ALA B 1 90 ? 0.638 -21.375 -27.75 1 62.59 90 ALA B C 1
ATOM 1726 O O . ALA B 1 90 ? -0.446 -21.656 -27.219 1 62.59 90 ALA B O 1
ATOM 1727 N N . ASN B 1 91 ? 1.333 -22.297 -28.016 1 59.34 91 ASN B N 1
ATOM 1728 C CA . ASN B 1 91 ? 0.572 -23.516 -28.266 1 59.34 91 ASN B CA 1
ATOM 1729 C C . ASN B 1 91 ? 0.463 -24.375 -27.016 1 59.34 91 ASN B C 1
ATOM 1731 O O . ASN B 1 91 ? -0.33 -25.312 -26.969 1 59.34 91 ASN B O 1
ATOM 1735 N N . ASP B 1 92 ? 1.524 -24.547 -26.016 1 62.38 92 ASP B N 1
ATOM 1736 C CA . ASP B 1 92 ? 1.672 -25.859 -25.406 1 62.38 92 ASP B CA 1
ATOM 1737 C C . ASP B 1 92 ? 1.264 -25.812 -23.922 1 62.38 92 ASP B C 1
ATOM 1739 O O . ASP B 1 92 ? 1.188 -24.734 -23.328 1 62.38 92 ASP B O 1
ATOM 1743 N N . VAL B 1 93 ? 0.6 -26.891 -23.453 1 74.88 93 VAL B N 1
ATOM 1744 C CA . VAL B 1 93 ? 0.595 -27.203 -22.031 1 74.88 93 VAL B CA 1
ATOM 1745 C C . VAL B 1 93 ? 2.027 -27.219 -21.5 1 74.88 93 VAL B C 1
ATOM 1747 O O . VAL B 1 93 ? 2.842 -28.031 -21.922 1 74.88 93 VAL B O 1
ATOM 1750 N N . CYS B 1 94 ? 2.271 -26.234 -20.625 1 88.31 94 CYS B N 1
ATOM 1751 C CA . CYS B 1 94 ? 3.641 -26.094 -20.141 1 88.31 94 CYS B CA 1
ATOM 1752 C C . CYS B 1 94 ? 3.805 -26.766 -18.781 1 88.31 94 CYS B C 1
ATOM 1754 O O . CYS B 1 94 ? 3.225 -26.312 -17.797 1 88.31 94 CYS B O 1
ATOM 1756 N N . ALA B 1 95 ? 4.539 -28.031 -18.859 1 92.56 95 ALA B N 1
ATOM 1757 C CA . ALA B 1 95 ? 4.879 -28.719 -17.625 1 92.56 95 ALA B CA 1
ATOM 1758 C C . ALA B 1 95 ? 6.359 -28.547 -17.281 1 92.56 95 ALA B C 1
ATOM 1760 O O . ALA B 1 95 ? 7.191 -28.391 -18.172 1 92.56 95 ALA B O 1
ATOM 1761 N N . PRO B 1 96 ? 6.664 -28.609 -15.977 1 95.62 96 PRO B N 1
ATOM 1762 C CA . PRO B 1 96 ? 8.07 -28.484 -15.594 1 95.62 96 PRO B CA 1
ATOM 1763 C C . PRO B 1 96 ? 8.953 -29.562 -16.234 1 95.62 96 PRO B C 1
ATOM 1765 O O . PRO B 1 96 ? 8.508 -30.688 -16.438 1 95.62 96 PRO B O 1
ATOM 1768 N N . ASP B 1 97 ? 10.156 -29.156 -16.453 1 93.38 97 ASP B N 1
ATOM 1769 C CA . ASP B 1 97 ? 11.133 -30.125 -16.953 1 93.38 97 ASP B CA 1
ATOM 1770 C C . ASP B 1 97 ? 11.352 -31.25 -15.93 1 93.38 97 ASP B C 1
ATOM 1772 O O . ASP B 1 97 ? 11.438 -30.984 -14.727 1 93.38 97 ASP B O 1
ATOM 1776 N N . PRO B 1 98 ? 11.406 -32.531 -16.453 1 93.94 98 PRO B N 1
ATOM 1777 C CA . PRO B 1 98 ? 11.602 -33.625 -15.516 1 93.94 98 PRO B CA 1
ATOM 1778 C C . PRO B 1 98 ? 12.984 -33.625 -14.859 1 93.94 98 PRO B C 1
ATOM 1780 O O . PRO B 1 98 ? 13.172 -34.188 -13.781 1 93.94 98 PRO 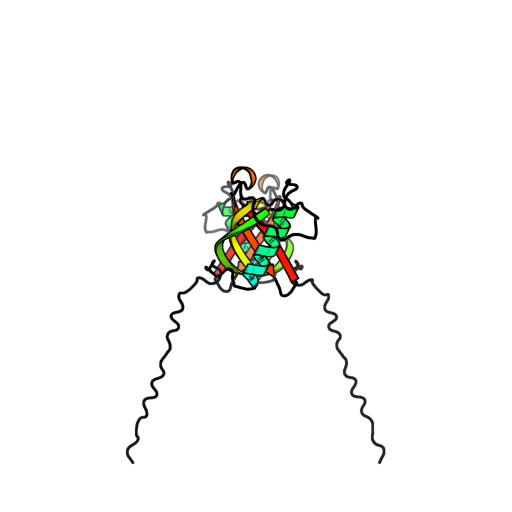B O 1
ATOM 1783 N N . ASP B 1 99 ? 13.953 -33.031 -15.531 1 96.12 99 ASP B N 1
ATOM 1784 C CA . ASP B 1 99 ? 15.289 -32.906 -14.977 1 96.12 99 ASP B CA 1
ATOM 1785 C C . ASP B 1 99 ? 15.359 -31.719 -14 1 96.12 99 ASP B C 1
ATOM 1787 O O . ASP B 1 99 ? 15.242 -30.562 -14.406 1 96.12 99 ASP B O 1
ATOM 1791 N N . PRO B 1 100 ? 15.609 -32.031 -12.68 1 95.56 100 PRO B N 1
ATOM 1792 C CA . PRO B 1 100 ? 15.641 -30.953 -11.688 1 95.56 100 PRO B CA 1
ATOM 1793 C C . PRO B 1 100 ? 16.719 -29.906 -11.969 1 95.56 100 PRO B C 1
ATOM 1795 O O . PRO B 1 100 ? 16.547 -28.719 -11.625 1 95.56 100 PRO B O 1
ATOM 1798 N N . ALA B 1 101 ? 17.781 -30.312 -12.602 1 96.5 101 ALA B N 1
ATOM 1799 C CA . ALA B 1 101 ? 18.844 -29.375 -12.93 1 96.5 101 ALA B CA 1
ATOM 1800 C C . ALA B 1 101 ? 18.375 -28.344 -13.938 1 96.5 101 ALA B C 1
ATOM 1802 O O . ALA B 1 101 ? 18.828 -27.188 -13.914 1 96.5 101 ALA B O 1
ATOM 1803 N N . TRP B 1 102 ? 17.531 -28.797 -14.797 1 95.94 102 TRP B N 1
ATOM 1804 C CA . TRP B 1 102 ? 16.984 -27.891 -15.805 1 95.94 102 TRP B CA 1
ATOM 1805 C C . TRP B 1 102 ? 15.766 -27.141 -15.273 1 95.94 102 TRP B C 1
ATOM 1807 O O . TRP B 1 102 ? 15.57 -25.969 -15.57 1 95.94 102 TRP B O 1
ATOM 1817 N N . ALA B 1 103 ? 14.938 -27.812 -14.453 1 97.44 103 ALA B N 1
ATOM 1818 C CA . ALA B 1 103 ? 13.711 -27.219 -13.93 1 97.44 103 ALA B CA 1
ATOM 1819 C C . ALA B 1 103 ? 14.016 -26.094 -12.945 1 97.44 103 ALA B C 1
ATOM 1821 O O . ALA B 1 103 ? 13.234 -25.156 -12.812 1 97.44 103 ALA B O 1
ATOM 1822 N N . GLN B 1 104 ? 15.039 -26.172 -12.141 1 97.31 104 GLN B N 1
ATOM 1823 C CA . GLN B 1 104 ? 15.508 -25.156 -11.203 1 97.31 104 GLN B CA 1
ATOM 1824 C C . GLN B 1 104 ? 14.367 -24.641 -10.328 1 97.31 104 GLN B C 1
ATOM 1826 O O . GLN B 1 104 ? 14.023 -23.453 -10.375 1 97.31 104 GLN B O 1
ATOM 1831 N N . PRO B 1 105 ? 13.867 -25.547 -9.484 1 98.12 105 PRO B N 1
ATOM 1832 C CA . PRO B 1 105 ? 12.758 -25.109 -8.625 1 98.12 105 PRO B CA 1
ATOM 1833 C C . PRO B 1 105 ? 13.172 -24.047 -7.613 1 98.12 105 PRO B C 1
ATOM 1835 O O . PRO B 1 105 ? 14.297 -24.094 -7.102 1 98.12 105 PRO B O 1
ATOM 1838 N N . TYR B 1 106 ? 12.227 -23.125 -7.301 1 98 106 TYR B N 1
ATOM 1839 C CA . TYR B 1 106 ? 12.43 -22.078 -6.312 1 98 106 TYR B CA 1
ATOM 1840 C C . TYR B 1 106 ? 11.102 -21.609 -5.734 1 98 106 TYR B C 1
ATOM 1842 O O . TYR B 1 106 ? 10.039 -21.953 -6.262 1 98 106 TYR B O 1
ATOM 1850 N N . GLN B 1 107 ? 11.172 -20.906 -4.602 1 98.75 107 GLN B N 1
ATOM 1851 C CA . GLN B 1 107 ? 9.969 -20.406 -3.941 1 98.75 107 GLN B CA 1
ATOM 1852 C C . GLN B 1 107 ? 9.82 -18.906 -4.125 1 98.75 107 GLN B C 1
ATOM 1854 O O . GLN B 1 107 ? 10.812 -18.172 -4.059 1 98.75 107 GLN B O 1
ATOM 1859 N N . CYS B 1 108 ? 8.594 -18.516 -4.324 1 98.69 108 CYS B N 1
ATOM 1860 C CA . CYS B 1 108 ? 8.273 -17.094 -4.422 1 98.69 108 CYS B CA 1
ATOM 1861 C C . CYS B 1 108 ? 7.133 -16.734 -3.48 1 98.69 108 CYS B C 1
ATOM 1863 O O . CYS B 1 108 ? 6.258 -17.562 -3.207 1 98.69 108 CYS B O 1
ATOM 1865 N N . ILE B 1 109 ? 7.199 -15.562 -2.982 1 98.81 109 ILE B N 1
ATOM 1866 C CA . ILE B 1 109 ? 6.059 -14.906 -2.354 1 98.81 109 ILE B CA 1
ATOM 1867 C C . ILE B 1 109 ? 5.59 -13.734 -3.221 1 98.81 109 ILE B C 1
ATOM 1869 O O . ILE B 1 109 ? 6.34 -12.789 -3.451 1 98.81 109 ILE B O 1
ATOM 1873 N N . PHE B 1 110 ? 4.375 -13.844 -3.729 1 98.81 110 PHE B N 1
ATOM 1874 C CA . PHE B 1 110 ? 3.756 -12.773 -4.5 1 98.81 110 PHE B CA 1
ATOM 1875 C C . PHE B 1 110 ? 2.797 -11.961 -3.633 1 98.81 110 PHE B C 1
ATOM 1877 O O . PHE B 1 110 ? 1.982 -12.531 -2.904 1 98.81 110 PHE B O 1
ATOM 1884 N N . THR B 1 111 ? 2.881 -10.664 -3.66 1 98.06 111 THR B N 1
ATOM 1885 C CA . THR B 1 111 ? 1.907 -9.742 -3.078 1 98.06 111 THR B CA 1
ATOM 1886 C C . THR B 1 111 ? 1.093 -9.062 -4.172 1 98.06 111 THR B C 1
ATOM 1888 O O . THR B 1 111 ? 1.645 -8.328 -5 1 98.06 111 THR B O 1
ATOM 1891 N N . VAL B 1 112 ? -0.222 -9.328 -4.137 1 98 112 VAL B N 1
ATOM 1892 C CA . VAL B 1 112 ? -1.089 -8.852 -5.211 1 98 112 VAL B CA 1
ATOM 1893 C C . VAL B 1 112 ? -2.227 -8.023 -4.621 1 98 112 VAL B C 1
ATOM 1895 O O . VAL B 1 112 ? -2.885 -8.445 -3.67 1 98 112 VAL B O 1
ATOM 1898 N N . TRP B 1 113 ? -2.443 -6.832 -5.137 1 94.69 113 TRP B N 1
ATOM 1899 C CA . TRP B 1 113 ? -3.582 -5.98 -4.801 1 94.69 113 TRP B CA 1
ATOM 1900 C C . TRP B 1 113 ? -4.66 -6.062 -5.875 1 94.69 113 TRP B C 1
ATOM 1902 O O . TRP B 1 113 ? -4.41 -5.727 -7.035 1 94.69 113 TRP B O 1
ATOM 1912 N N . SER B 1 114 ? -5.852 -6.543 -5.469 1 95.56 114 SER B N 1
ATOM 1913 C CA . SER B 1 114 ? -6.938 -6.77 -6.418 1 95.56 114 SER B CA 1
ATOM 1914 C C . SER B 1 114 ? -8.141 -5.883 -6.102 1 95.56 114 SER B C 1
ATOM 1916 O O . SER B 1 114 ? -8.609 -5.852 -4.965 1 95.56 114 SER B O 1
ATOM 1918 N N . ARG B 1 115 ? -8.594 -5.098 -7.148 1 92.38 115 ARG B N 1
ATOM 1919 C CA . ARG B 1 115 ? -9.797 -4.27 -7.117 1 92.38 115 ARG B CA 1
ATOM 1920 C C . ARG B 1 115 ? -10.703 -4.578 -8.305 1 92.38 115 ARG B C 1
ATOM 1922 O O . ARG B 1 115 ? -10.734 -3.822 -9.273 1 92.38 115 ARG B O 1
ATOM 1929 N N . PRO B 1 116 ? -11.469 -5.582 -8.125 1 89.12 116 PRO B N 1
ATOM 1930 C CA . PRO B 1 116 ? -12.227 -6.07 -9.281 1 89.12 116 PRO B CA 1
ATOM 1931 C C . PRO B 1 116 ? -13.32 -5.098 -9.719 1 89.12 116 PRO B C 1
ATOM 1933 O O . PRO B 1 116 ? -13.688 -5.066 -10.891 1 89.12 116 PRO B O 1
ATOM 1936 N N . TRP B 1 117 ? -13.75 -4.18 -8.914 1 86.19 117 TRP B N 1
ATOM 1937 C CA . TRP B 1 117 ? -14.844 -3.264 -9.219 1 86.19 117 TRP B CA 1
ATOM 1938 C C . TRP B 1 117 ? -14.391 -2.182 -10.195 1 86.19 117 TRP B C 1
ATOM 1940 O O . TRP B 1 117 ? -15.219 -1.527 -10.828 1 86.19 117 TRP B O 1
ATOM 1950 N N . ILE B 1 118 ? -13.055 -1.978 -10.305 1 86.12 118 ILE B N 1
ATOM 1951 C CA . ILE B 1 118 ? -12.547 -1.028 -11.289 1 86.12 118 ILE B CA 1
ATOM 1952 C C . ILE B 1 118 ? -11.602 -1.739 -12.25 1 86.12 118 ILE B C 1
ATOM 1954 O O . ILE B 1 118 ? -10.781 -1.098 -12.914 1 86.12 118 ILE B O 1
ATOM 1958 N N . ASN B 1 119 ? -11.57 -3.154 -12.273 1 89.62 119 ASN B N 1
ATOM 1959 C CA . ASN B 1 119 ? -10.734 -3.977 -13.141 1 89.62 119 ASN B CA 1
ATOM 1960 C C . ASN B 1 119 ? -9.258 -3.627 -13 1 89.62 119 ASN B C 1
ATOM 1962 O O . ASN B 1 119 ? -8.562 -3.43 -14 1 89.62 119 ASN B O 1
ATOM 1966 N N . ASP B 1 120 ? -8.844 -3.6 -11.773 1 91.38 120 ASP B N 1
ATOM 1967 C CA . ASP B 1 120 ? -7.453 -3.275 -11.461 1 91.38 120 ASP B CA 1
ATOM 1968 C C . ASP B 1 120 ? -6.805 -4.375 -10.625 1 91.38 120 ASP B C 1
ATOM 1970 O O . ASP B 1 120 ? -7.352 -4.785 -9.602 1 91.38 120 ASP B O 1
ATOM 1974 N N . VAL B 1 121 ? -5.676 -4.902 -11.109 1 95.38 121 VAL B N 1
ATOM 1975 C CA . VAL B 1 121 ? -4.867 -5.891 -10.406 1 95.38 121 VAL B CA 1
ATOM 1976 C C . VAL B 1 121 ? -3.385 -5.551 -10.562 1 95.38 121 VAL B C 1
ATOM 1978 O O . VAL B 1 121 ? -2.934 -5.207 -11.656 1 95.38 121 VAL B O 1
ATOM 1981 N N . ARG B 1 122 ? -2.684 -5.574 -9.391 1 95.5 122 ARG B N 1
ATOM 1982 C CA . ARG B 1 122 ? -1.28 -5.176 -9.422 1 95.5 122 ARG B CA 1
ATOM 1983 C C . ARG B 1 122 ? -0.416 -6.141 -8.617 1 95.5 122 ARG B C 1
ATOM 1985 O O . ARG B 1 122 ? -0.766 -6.508 -7.496 1 95.5 122 ARG B O 1
ATOM 1992 N N . LEU B 1 123 ? 0.656 -6.562 -9.219 1 97.5 123 LEU B N 1
ATOM 1993 C CA . LEU B 1 123 ? 1.72 -7.207 -8.461 1 97.5 123 LEU B CA 1
ATOM 1994 C C . LEU B 1 123 ? 2.572 -6.176 -7.734 1 97.5 123 LEU B C 1
ATOM 1996 O O . LEU B 1 123 ? 3.439 -5.539 -8.336 1 97.5 123 LEU B O 1
ATOM 2000 N N . THR B 1 124 ? 2.371 -6.008 -6.457 1 93.44 124 THR B N 1
ATOM 2001 C CA . THR B 1 124 ? 3.002 -4.906 -5.738 1 93.44 124 THR B CA 1
ATOM 2002 C C . THR B 1 124 ? 4.367 -5.328 -5.195 1 93.44 124 THR B C 1
ATOM 2004 O O . THR B 1 124 ? 5.211 -4.48 -4.902 1 93.44 124 THR B O 1
ATOM 2007 N N . ASN B 1 125 ? 4.531 -6.633 -4.957 1 95 125 ASN B N 1
ATOM 2008 C CA . ASN B 1 125 ? 5.82 -7.145 -4.508 1 95 125 ASN B CA 1
ATOM 2009 C C . ASN B 1 125 ? 6.004 -8.609 -4.887 1 95 125 ASN B C 1
ATOM 2011 O O . ASN B 1 125 ? 5.027 -9.344 -5.039 1 95 125 ASN B O 1
ATOM 2015 N N . GLN B 1 126 ? 7.25 -9.008 -5.082 1 97.88 126 GLN B N 1
ATOM 2016 C CA . GLN B 1 126 ? 7.602 -10.422 -5.23 1 97.88 126 GLN B CA 1
ATOM 2017 C C . GLN B 1 126 ? 8.969 -10.711 -4.609 1 97.88 126 GLN B C 1
ATOM 2019 O O . GLN B 1 126 ? 9.906 -9.93 -4.762 1 97.88 126 GLN B O 1
ATOM 2024 N N . GLU B 1 127 ? 9.047 -11.711 -3.887 1 97.69 127 GLU B N 1
ATOM 2025 C CA . GLU B 1 127 ? 10.273 -12.227 -3.293 1 97.69 127 GLU B CA 1
ATOM 2026 C C . GLU B 1 127 ? 10.516 -13.672 -3.701 1 97.69 127 GLU B C 1
ATOM 2028 O O . GLU B 1 127 ? 9.734 -14.562 -3.357 1 97.69 127 GLU B O 1
ATOM 2033 N N . CYS B 1 128 ? 11.641 -13.844 -4.375 1 96.88 128 CYS B N 1
ATOM 2034 C CA . CYS B 1 128 ? 11.875 -15.188 -4.898 1 96.88 128 CYS B CA 1
ATOM 2035 C C . CYS B 1 128 ? 13.273 -15.672 -4.539 1 96.88 128 CYS B C 1
ATOM 2037 O O . CYS B 1 128 ? 14.211 -14.875 -4.449 1 96.88 128 CYS B O 1
#

pLDDT: mean 84.47, std 21.43, range [33.59, 98.94]

Radius of gyration: 28.01 Å; Cα contacts (8 Å, |Δi|>4): 458; chains: 2; bounding box: 82×68×61 Å

Nearest PDB structures (foldseek):
  3qrd-assembly3_A-2  TM=7.201E-01  e=3.119E-08  Homo sapiens
  3s67-assembly1_A-2  TM=6.562E-01  e=2.926E-07  Homo sapiens
  6fk0-assembly1_A  TM=5.305E-01  e=1.111E-07  Homo sapiens
  1tij-assembly1_B  TM=4.864E-01  e=5.061E-08  Homo sapiens
  6fk0-assembly1_B  TM=4.916E-01  e=3.109E-07  Homo sapiens

Sequence (256 aa):
MMWKLVFVIIAAVSFIGLAQIPGGFTDISINDEGAKEALDFAVLIHNRHSNDFYIRVVTDVIKVQVQVVAGSQYLITVRMARTPCRKYDANDVCAPDPDPAWAQPYQCIFTVWSRPWINDVRLTNQECMMWKLVFVIIAAVSFIGLAQIPGGFTDISINDEGAKEALDFAVLIHNRHSNDFYIRVVTDVIKVQVQVVAGSQYLITVRMARTPCRKYDANDVCAPDPDPAWAQPYQCIFTVWSRPWINDVRLTNQEC

Organism: NCBI:txid481459

Secondary structure (DSSP, 8-state):
---------------------TTS-EE--TTSHHHHHHHHHHHHHHHHH-S-SEEEEEEEEEEEEEEEEEEEEEEEEEEEEEEEEETT--S------SSHHHH--EEEEEEEEEEGGGTEEEEEEEE-/---------------------TTS-EE--TTSHHHHHHHHHHHHHHHHH-S-SEEEEEEEEEEEEEEEEEEEEEEEEEEEEEEEEETT--S------SSHHHH--EEEEEEEEEEGGGTEEEEEEEE-

InterPro domains:
  IPR000010 Cystatin domain [PF00031] (23-92)
  IPR000010 Cystatin domain [SM00043] (20-126)
  IPR000010 Cystatin domain [cd00042] (23-128)
  IPR046350 Cystatin superfamily [SSF54403] (22-128)

Solvent-accessible surface area (backbone atoms only — not comparable to full-atom values): 14970 Å² total; per-residue (Å²): 133,85,81,79,80,78,79,79,78,77,76,74,75,73,77,71,60,79,74,64,58,84,56,46,74,40,82,50,60,68,81,38,68,68,49,40,52,46,49,55,50,43,50,52,53,50,49,70,73,41,92,56,63,45,37,63,40,81,77,41,81,76,44,37,29,40,18,56,41,63,38,36,35,33,43,39,32,32,33,35,25,28,20,83,40,47,68,89,60,86,79,69,89,69,54,62,40,87,48,61,85,72,11,56,70,49,54,34,39,39,32,30,45,38,24,75,92,74,74,40,74,42,73,78,45,73,49,106,136,85,80,80,79,77,78,80,76,76,75,75,76,74,75,70,58,81,75,65,59,86,58,47,75,41,83,49,60,67,81,39,66,70,50,40,53,46,48,53,49,43,50,53,54,49,48,70,71,42,94,55,62,46,36,62,40,80,79,41,82,76,45,36,31,40,19,56,40,63,38,38,34,34,43,38,33,32,32,34,24,28,20,82,40,46,68,89,59,85,80,71,89,69,56,60,42,88,49,62,86,72,11,56,69,47,52,34,38,39,33,30,44,38,25,75,93,74,74,41,74,43,74,77,43,73,50,108

Foldseek 3Di:
DPPPPPPPPPPPPPCPPPCPLQFDKDWDDCPPPVNVVVVVVVQVVVQVPDPDPDGDDDPDDDTDIDGDDDFDKDKDKDKAWDFPDDDPPPDDDTDADPDCVRGVIDMKIWIKTDDVVSPDIDGPDMDD/DPPPPPPPPPPPPPCPPPCPLQFDKDWDDCPPPVNVVVVVVVQVVVQVPDPDPDGDDDPDDDTDIDGDDDFDKDKDKDKAWDFPDDDPPPDDDTDADPDCVRGVIDMKIWIKTDDVVSPDIDGPDMDD